Protein AF-A0A6A6VYQ6-F1 (afdb_monomer)

Structure (mmCIF, N/CA/C/O backbone):
data_AF-A0A6A6VYQ6-F1
#
_entry.id   AF-A0A6A6VYQ6-F1
#
loop_
_atom_site.group_PDB
_atom_site.id
_atom_site.type_symbol
_atom_site.label_atom_id
_atom_site.label_alt_id
_atom_site.label_comp_id
_atom_site.label_asym_id
_atom_site.label_entity_id
_atom_site.label_seq_id
_atom_site.pdbx_PDB_ins_code
_atom_site.Cartn_x
_atom_site.Cartn_y
_atom_site.Cartn_z
_atom_site.occupancy
_atom_site.B_iso_or_equiv
_atom_site.auth_seq_id
_atom_site.auth_comp_id
_atom_site.auth_asym_id
_atom_site.auth_atom_id
_atom_site.pdbx_PDB_model_num
ATOM 1 N N . MET A 1 1 ? 81.263 16.231 -3.048 1.00 52.25 1 MET A N 1
ATOM 2 C CA . MET A 1 1 ? 79.915 15.628 -3.170 1.00 52.25 1 MET A CA 1
ATOM 3 C C . MET A 1 1 ? 80.021 14.435 -4.103 1.00 52.25 1 MET A C 1
ATOM 5 O O . MET A 1 1 ? 80.573 14.592 -5.183 1.00 52.25 1 MET A O 1
ATOM 9 N N . GLN A 1 2 ? 79.640 13.235 -3.658 1.00 53.69 2 GLN A N 1
ATOM 10 C CA . GLN A 1 2 ? 79.918 12.007 -4.410 1.00 53.69 2 GLN A CA 1
ATOM 11 C C . GLN A 1 2 ? 78.817 11.717 -5.447 1.00 53.69 2 GLN A C 1
ATOM 13 O O . GLN A 1 2 ? 77.642 11.756 -5.094 1.00 53.69 2 GLN A O 1
ATOM 18 N N . PRO A 1 3 ? 79.162 11.371 -6.702 1.00 59.22 3 PRO A N 1
ATOM 19 C CA . PRO A 1 3 ? 78.201 11.227 -7.808 1.00 59.22 3 PRO A CA 1
ATOM 20 C C . PRO A 1 3 ? 77.169 10.102 -7.604 1.00 59.22 3 PRO A C 1
ATOM 22 O O . PRO A 1 3 ? 76.154 10.049 -8.291 1.00 59.22 3 PRO A O 1
ATOM 25 N N . ARG A 1 4 ? 77.395 9.215 -6.629 1.00 53.88 4 ARG A N 1
ATOM 26 C CA . ARG A 1 4 ? 76.513 8.083 -6.315 1.00 53.88 4 ARG A CA 1
ATOM 27 C C . ARG A 1 4 ? 75.237 8.489 -5.573 1.00 53.88 4 ARG A C 1
ATOM 29 O O . ARG A 1 4 ? 74.212 7.839 -5.751 1.00 53.88 4 ARG A O 1
ATOM 36 N N . THR A 1 5 ? 75.263 9.568 -4.788 1.00 60.69 5 THR A N 1
ATOM 37 C CA . THR A 1 5 ? 74.061 10.044 -4.078 1.00 60.69 5 THR A CA 1
ATOM 38 C C . THR A 1 5 ? 73.113 10.807 -5.002 1.00 60.69 5 THR A C 1
ATOM 40 O O . THR A 1 5 ? 71.901 10.725 -4.831 1.00 60.69 5 THR A O 1
ATOM 43 N N . ALA A 1 6 ? 73.646 11.477 -6.029 1.00 61.69 6 ALA A N 1
ATOM 44 C CA . ALA A 1 6 ? 72.851 12.197 -7.023 1.00 61.69 6 ALA A CA 1
ATOM 45 C C . ALA A 1 6 ? 72.027 11.252 -7.919 1.00 61.69 6 ALA A C 1
ATOM 47 O O . ALA A 1 6 ? 70.867 11.535 -8.208 1.00 61.69 6 ALA A O 1
ATOM 48 N N . LEU A 1 7 ? 72.592 10.100 -8.303 1.00 65.56 7 LEU A N 1
ATOM 49 C CA . LEU A 1 7 ? 71.898 9.109 -9.135 1.00 65.56 7 LEU A CA 1
ATOM 50 C C . LEU A 1 7 ? 70.713 8.457 -8.397 1.00 65.56 7 LEU A C 1
ATOM 52 O O . LEU A 1 7 ? 69.656 8.246 -8.984 1.00 65.56 7 LEU A O 1
ATOM 56 N N . SER A 1 8 ? 70.875 8.185 -7.097 1.00 68.81 8 SER A N 1
ATOM 57 C CA . SER A 1 8 ? 69.819 7.594 -6.260 1.00 68.81 8 SER A CA 1
ATOM 58 C C . SER A 1 8 ? 68.615 8.533 -6.096 1.00 68.81 8 SER A C 1
ATOM 60 O O . SER A 1 8 ? 67.468 8.097 -6.178 1.00 68.81 8 SER A O 1
ATOM 62 N N . LEU A 1 9 ? 68.866 9.840 -5.950 1.00 75.75 9 LEU A N 1
ATOM 63 C CA . LEU A 1 9 ? 67.811 10.854 -5.831 1.00 75.75 9 LEU A CA 1
ATOM 64 C C . LEU A 1 9 ? 67.021 11.054 -7.134 1.00 75.75 9 LEU A C 1
ATOM 66 O O . LEU A 1 9 ? 65.818 11.291 -7.099 1.00 75.75 9 LEU A O 1
ATOM 70 N N . LEU A 1 10 ? 67.671 10.924 -8.291 1.00 75.06 10 LEU A N 1
ATOM 71 C CA . LEU A 1 10 ? 66.992 11.013 -9.587 1.00 75.06 10 LEU A CA 1
ATOM 72 C C . LEU A 1 10 ? 66.043 9.830 -9.831 1.00 75.06 10 LEU A C 1
ATOM 74 O O . LEU A 1 10 ? 64.941 10.027 -10.349 1.00 75.06 10 LEU A O 1
ATOM 78 N N . LEU A 1 11 ? 66.440 8.623 -9.418 1.00 80.56 11 LEU A N 1
ATOM 79 C CA . LEU A 1 11 ? 65.624 7.409 -9.540 1.00 80.56 11 LEU A CA 1
ATOM 80 C C . LEU A 1 11 ? 64.390 7.431 -8.630 1.00 80.56 11 LEU A C 1
ATOM 82 O O . LEU A 1 11 ? 63.311 7.007 -9.041 1.00 80.56 11 LEU A O 1
ATOM 86 N N . SER A 1 12 ? 64.513 7.953 -7.408 1.00 79.88 12 SER A N 1
ATOM 87 C CA . SER A 1 12 ? 63.371 8.041 -6.493 1.00 79.88 12 SER A CA 1
ATOM 88 C C . SER A 1 12 ? 62.330 9.064 -6.957 1.00 79.88 12 SER A C 1
ATOM 90 O O . SER A 1 12 ? 61.134 8.782 -6.897 1.00 79.88 12 SER A O 1
ATOM 92 N N . ILE A 1 13 ? 62.758 10.210 -7.498 1.00 83.94 13 ILE A N 1
ATOM 93 C CA . ILE A 1 13 ? 61.845 11.238 -8.030 1.00 83.94 13 ILE A CA 1
ATOM 94 C C . ILE A 1 13 ? 61.081 10.723 -9.257 1.00 83.94 13 ILE A C 1
ATOM 96 O O . ILE A 1 13 ? 59.870 10.925 -9.355 1.00 83.94 13 ILE A O 1
ATOM 100 N N . THR A 1 14 ? 61.756 10.018 -10.170 1.00 82.31 14 THR A N 1
ATOM 101 C CA . THR A 1 14 ? 61.098 9.425 -11.348 1.00 82.31 14 THR A CA 1
ATOM 102 C C . THR A 1 14 ? 60.098 8.341 -10.956 1.00 82.31 14 THR A C 1
ATOM 104 O O . THR A 1 14 ? 58.993 8.316 -11.499 1.00 82.31 14 THR A O 1
ATOM 107 N N . LEU A 1 15 ? 60.415 7.501 -9.966 1.00 86.50 15 LEU A N 1
ATOM 108 C CA . LEU A 1 15 ? 59.480 6.494 -9.460 1.00 86.50 15 LEU A CA 1
ATOM 109 C C . LEU A 1 15 ? 58.220 7.136 -8.852 1.00 86.50 15 LEU A C 1
ATOM 111 O O . LEU A 1 15 ? 57.106 6.730 -9.180 1.00 86.50 15 LEU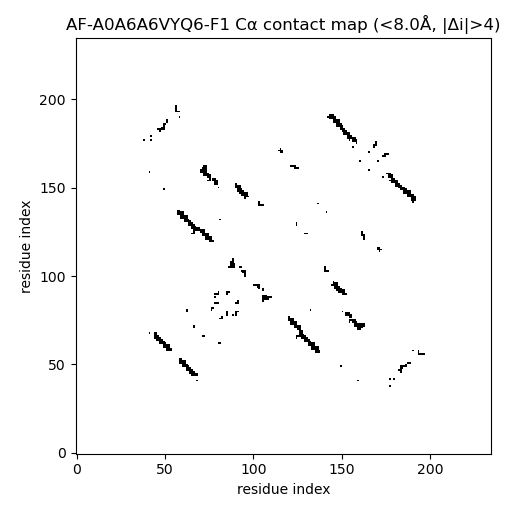 A O 1
ATOM 115 N N . ILE A 1 16 ? 58.380 8.175 -8.024 1.00 83.62 16 ILE A N 1
ATOM 116 C CA . ILE A 1 16 ? 57.254 8.887 -7.396 1.00 83.62 16 ILE A CA 1
ATOM 117 C C . ILE A 1 16 ? 56.392 9.591 -8.448 1.00 83.62 16 ILE A C 1
ATOM 119 O O . ILE A 1 16 ? 55.169 9.508 -8.382 1.00 83.62 16 ILE A O 1
ATOM 123 N N . PHE A 1 17 ? 57.001 10.234 -9.448 1.00 84.31 17 PHE A N 1
ATOM 124 C CA . PHE A 1 17 ? 56.265 10.887 -10.534 1.00 84.31 17 PHE A CA 1
ATOM 125 C C . PHE A 1 17 ? 55.470 9.881 -11.382 1.00 84.31 17 PHE A C 1
ATOM 127 O O . PHE A 1 17 ? 54.333 10.143 -11.774 1.00 84.31 17 PHE A O 1
ATOM 134 N N . THR A 1 18 ? 56.027 8.692 -11.614 1.00 81.12 18 THR A N 1
ATOM 135 C CA . THR A 1 18 ? 55.341 7.622 -12.357 1.00 81.12 18 THR A CA 1
ATOM 136 C C . THR A 1 18 ? 54.152 7.067 -11.566 1.00 81.12 18 THR A C 1
ATOM 138 O O . THR A 1 18 ? 53.069 6.881 -12.113 1.00 81.12 18 THR A O 1
ATOM 141 N N . ILE A 1 19 ? 54.306 6.873 -10.253 1.00 81.75 19 ILE A N 1
ATOM 142 C CA . ILE A 1 19 ? 53.201 6.462 -9.372 1.00 81.75 19 ILE A CA 1
ATOM 143 C C . ILE A 1 19 ? 52.135 7.562 -9.308 1.00 81.75 19 ILE A C 1
ATOM 145 O O . ILE A 1 19 ? 50.947 7.272 -9.422 1.00 81.75 19 ILE A O 1
ATOM 149 N N . TYR A 1 20 ? 52.543 8.827 -9.187 1.00 81.19 20 TYR A N 1
ATOM 150 C CA . TYR A 1 20 ? 51.618 9.957 -9.159 1.00 81.19 20 TYR A CA 1
ATOM 151 C C . TYR A 1 20 ? 50.809 10.047 -10.454 1.00 81.19 20 TYR A C 1
ATOM 153 O O . TYR A 1 20 ? 49.591 10.167 -10.398 1.00 81.19 20 TYR A O 1
ATOM 161 N N . THR A 1 21 ? 51.443 9.919 -11.620 1.00 77.25 21 THR A N 1
ATOM 162 C CA . THR A 1 21 ? 50.732 9.955 -12.909 1.00 77.25 21 THR A CA 1
ATOM 163 C C . THR A 1 21 ? 49.769 8.780 -13.092 1.00 77.25 21 THR A C 1
ATOM 165 O O . THR A 1 21 ? 48.677 9.001 -13.610 1.00 77.25 21 THR A O 1
ATOM 168 N N . LEU A 1 22 ? 50.104 7.581 -12.594 1.00 72.44 22 LEU A N 1
ATOM 169 C CA . LEU A 1 22 ? 49.203 6.418 -12.585 1.00 72.44 22 LEU A CA 1
ATOM 170 C C . LEU A 1 22 ? 47.995 6.598 -11.652 1.00 72.44 22 LEU A C 1
ATOM 172 O O . LEU A 1 22 ? 46.895 6.185 -12.005 1.00 72.44 22 LEU A O 1
ATOM 176 N N . TYR A 1 23 ? 48.175 7.240 -10.495 1.00 69.50 23 TYR A N 1
ATOM 177 C CA . TYR A 1 23 ? 47.069 7.560 -9.583 1.00 69.50 23 TYR A CA 1
ATOM 178 C C . TYR A 1 23 ? 46.251 8.782 -10.021 1.00 69.50 23 TYR A C 1
ATOM 180 O O . TYR A 1 23 ? 45.086 8.894 -9.658 1.00 69.50 23 TYR A O 1
ATOM 188 N N . SER A 1 24 ? 46.837 9.691 -10.801 1.00 62.88 24 SER A N 1
ATOM 189 C CA . SER A 1 24 ? 46.170 10.925 -11.246 1.00 62.88 24 SER A CA 1
ATOM 190 C C . SER A 1 24 ? 45.365 10.755 -12.540 1.00 62.88 24 SER A C 1
ATOM 192 O O . SER A 1 24 ? 44.678 11.687 -12.939 1.00 62.88 24 SER A O 1
ATOM 194 N N . HIS A 1 25 ? 45.455 9.602 -13.215 1.00 51.97 25 HIS A N 1
ATOM 195 C CA . HIS A 1 25 ? 44.767 9.325 -14.489 1.00 51.97 25 HIS A CA 1
ATOM 196 C C . HIS A 1 25 ? 43.568 8.374 -14.366 1.00 51.97 25 HIS A C 1
ATOM 198 O O . HIS A 1 25 ? 43.201 7.692 -15.321 1.00 51.97 25 HIS A O 1
ATOM 204 N N . SER A 1 26 ? 42.902 8.343 -13.217 1.00 57.12 26 SER A N 1
ATOM 205 C CA . SER A 1 26 ? 41.576 7.737 -13.099 1.00 57.12 26 SER A CA 1
ATOM 206 C C . SER A 1 26 ? 40.502 8.819 -13.121 1.00 57.12 26 SER A C 1
ATOM 208 O O . SER A 1 26 ? 39.932 9.097 -12.082 1.00 57.12 26 SER A O 1
ATOM 210 N N . ASP A 1 27 ? 40.266 9.424 -14.289 1.00 51.56 27 ASP A N 1
ATOM 211 C CA . ASP A 1 27 ? 38.999 10.091 -14.635 1.00 51.56 27 ASP A CA 1
ATOM 212 C C . ASP A 1 27 ? 38.885 10.257 -16.160 1.00 51.56 27 ASP A C 1
ATOM 214 O O . ASP A 1 27 ? 38.898 11.344 -16.730 1.00 51.56 27 ASP A O 1
ATOM 218 N N . ALA A 1 28 ? 38.772 9.122 -16.847 1.00 52.44 28 ALA A N 1
ATOM 219 C CA . ALA A 1 28 ? 38.187 9.058 -18.181 1.00 52.44 28 ALA A CA 1
ATOM 220 C C . ALA A 1 28 ? 36.997 8.094 -18.143 1.00 52.44 28 ALA A C 1
ATOM 222 O O . ALA A 1 28 ? 36.935 7.107 -18.876 1.00 52.44 28 ALA A O 1
ATOM 223 N N . TYR A 1 29 ? 36.038 8.369 -17.255 1.00 53.53 29 TYR A N 1
ATOM 224 C CA . TYR A 1 29 ? 34.696 7.839 -17.437 1.00 53.53 29 TYR A CA 1
ATOM 225 C C . TYR A 1 29 ? 34.098 8.558 -18.638 1.00 53.53 29 TYR A C 1
ATOM 227 O O . TYR A 1 29 ? 33.809 9.752 -18.598 1.00 53.53 29 TYR A O 1
ATOM 235 N N . SER A 1 30 ? 33.964 7.815 -19.735 1.00 49.00 30 SER A N 1
ATOM 236 C CA . SER A 1 30 ? 33.135 8.218 -20.862 1.00 49.00 30 SER A CA 1
ATOM 237 C C . SER A 1 30 ? 31.787 8.669 -20.310 1.00 49.00 30 SER A C 1
ATOM 239 O O . SER A 1 30 ? 31.082 7.880 -19.678 1.00 49.00 30 SER A O 1
ATOM 241 N N . ALA A 1 31 ? 31.459 9.944 -20.507 1.00 48.94 31 ALA A N 1
ATOM 242 C CA . ALA A 1 31 ? 30.145 10.473 -20.209 1.00 48.94 31 ALA A CA 1
ATOM 243 C C . ALA A 1 31 ? 29.136 9.735 -21.097 1.00 48.94 31 ALA A C 1
ATOM 245 O O . ALA A 1 31 ? 28.933 10.079 -22.261 1.00 48.94 31 ALA A O 1
ATOM 246 N N . LEU A 1 32 ? 28.524 8.682 -20.552 1.00 59.47 32 LEU A N 1
ATOM 247 C CA . LEU A 1 32 ? 27.224 8.230 -21.020 1.00 59.47 32 LEU A CA 1
ATOM 248 C C . LEU A 1 32 ? 26.302 9.457 -20.985 1.00 59.47 32 LEU A C 1
ATOM 250 O O . LEU A 1 32 ? 26.385 10.229 -20.022 1.00 59.47 32 LEU A O 1
ATOM 254 N N . PRO A 1 33 ? 25.448 9.683 -21.996 1.00 51.31 33 PRO A N 1
ATOM 255 C CA . PRO A 1 33 ? 24.439 10.719 -21.880 1.00 51.31 33 PRO A CA 1
ATOM 256 C C . PRO A 1 33 ? 23.639 10.418 -20.614 1.00 51.31 33 PRO A C 1
ATOM 258 O O . PRO A 1 33 ? 23.048 9.346 -20.487 1.00 51.31 33 PRO A O 1
ATOM 261 N N . ALA A 1 34 ? 23.691 11.340 -19.653 1.00 48.25 34 ALA A N 1
ATOM 262 C CA . ALA A 1 34 ? 22.848 11.295 -18.479 1.00 48.25 34 ALA A CA 1
ATOM 263 C C . ALA A 1 34 ? 21.401 11.333 -18.978 1.00 48.25 34 ALA A C 1
ATOM 265 O O . ALA A 1 34 ? 20.899 12.386 -19.374 1.00 48.25 34 ALA A O 1
ATOM 266 N N . GLU A 1 35 ? 20.750 10.171 -19.022 1.00 43.31 35 GLU A N 1
ATOM 267 C CA . GLU A 1 35 ? 19.304 10.112 -19.137 1.00 43.31 35 GLU A CA 1
ATOM 268 C C . GLU A 1 35 ? 18.774 10.899 -17.940 1.00 43.31 35 GLU A C 1
ATOM 270 O O . GLU A 1 35 ? 19.083 10.589 -16.787 1.00 43.31 35 GLU A O 1
ATOM 275 N N . SER A 1 36 ? 18.107 12.016 -18.225 1.00 47.56 36 SER A N 1
ATOM 276 C CA . SER A 1 36 ? 17.646 12.939 -17.197 1.00 47.56 36 SER A CA 1
ATOM 277 C C . SER A 1 36 ? 16.859 12.168 -16.132 1.00 47.56 36 SER A C 1
ATOM 279 O O . SER A 1 36 ? 16.067 11.293 -16.493 1.00 47.56 36 SER A O 1
ATOM 281 N N . PRO A 1 37 ? 17.036 12.468 -14.834 1.00 44.53 37 PRO A N 1
ATOM 282 C CA . PRO A 1 37 ? 16.243 11.844 -13.787 1.00 44.53 37 PRO A CA 1
ATOM 283 C C . PRO A 1 37 ? 14.768 12.210 -14.008 1.00 44.53 37 PRO A C 1
ATOM 285 O O . PRO A 1 37 ? 14.326 13.289 -13.627 1.00 44.53 37 PRO A O 1
ATOM 288 N N . ARG A 1 38 ? 13.987 11.316 -14.631 1.00 49.69 38 ARG A N 1
ATOM 289 C CA . ARG A 1 38 ? 12.523 11.442 -14.809 1.00 49.69 38 ARG A CA 1
ATOM 290 C C . ARG A 1 38 ? 11.753 11.282 -13.480 1.00 49.69 38 ARG A C 1
ATOM 292 O O . ARG A 1 38 ? 10.580 10.934 -13.472 1.00 49.69 38 ARG A O 1
ATOM 299 N N . SER A 1 39 ? 12.414 11.474 -12.341 1.00 48.41 39 SER A N 1
ATOM 300 C CA . SER A 1 39 ? 12.072 10.792 -11.091 1.00 48.41 39 SER A CA 1
ATOM 301 C C . SER A 1 39 ? 10.957 11.433 -10.265 1.00 48.41 39 SER A C 1
ATOM 303 O O . SER A 1 39 ? 10.460 10.762 -9.372 1.00 48.41 39 SER A O 1
ATOM 305 N N . PHE A 1 40 ? 10.572 12.691 -10.506 1.00 48.41 40 PHE A N 1
ATOM 306 C CA . PHE A 1 40 ? 9.710 13.420 -9.557 1.00 48.41 40 PHE A CA 1
ATOM 307 C C . PHE A 1 40 ? 8.299 13.757 -10.054 1.00 48.41 40 PHE A C 1
ATOM 309 O O . PHE A 1 40 ? 7.385 13.818 -9.238 1.00 48.41 40 PHE A O 1
ATOM 316 N N . GLU A 1 41 ? 8.062 13.930 -11.357 1.00 55.81 41 GLU A N 1
ATOM 317 C CA . GLU A 1 41 ? 6.702 14.257 -11.827 1.00 55.81 41 GLU A CA 1
ATOM 318 C C . GLU A 1 41 ? 5.806 13.017 -11.976 1.00 55.81 41 GLU A C 1
ATOM 320 O O . GLU A 1 41 ? 4.610 13.078 -11.689 1.00 55.81 41 GLU A O 1
ATOM 325 N N . SER A 1 42 ? 6.380 11.871 -12.352 1.00 63.12 42 SER A N 1
ATOM 326 C CA . SER A 1 42 ? 5.619 10.685 -12.768 1.00 63.12 42 SER A CA 1
ATOM 327 C C . SER A 1 42 ? 4.762 10.075 -11.646 1.00 63.12 42 SER A C 1
ATOM 329 O O . SER A 1 42 ? 3.580 9.783 -11.850 1.00 63.12 42 SER A O 1
ATOM 331 N N . LEU A 1 43 ? 5.293 9.958 -10.421 1.00 87.38 43 LEU A N 1
ATOM 332 C CA . LEU A 1 43 ? 4.577 9.298 -9.318 1.00 87.38 43 LEU A CA 1
ATOM 333 C C . LEU A 1 43 ? 3.485 10.153 -8.673 1.00 87.38 43 LEU A C 1
ATOM 335 O O . LEU A 1 43 ? 2.580 9.596 -8.057 1.00 87.38 43 LEU A O 1
ATOM 339 N N . SER A 1 44 ? 3.499 11.476 -8.872 1.00 88.75 44 SER A N 1
ATOM 340 C CA . SER A 1 44 ? 2.428 12.367 -8.394 1.00 88.75 44 SER A CA 1
ATOM 341 C C . SER A 1 44 ? 1.061 12.049 -9.022 1.00 88.75 44 SER A C 1
ATOM 343 O O . SER A 1 44 ? 0.014 12.404 -8.476 1.00 88.75 44 SER A O 1
ATOM 345 N N . SER A 1 45 ? 1.068 11.334 -10.153 1.00 93.81 45 SER A N 1
ATOM 346 C CA . SER A 1 45 ? -0.129 10.843 -10.832 1.00 93.81 45 SER A CA 1
ATOM 347 C C . SER A 1 45 ? -0.740 9.584 -10.197 1.00 93.81 45 SER A C 1
ATOM 349 O O . SER A 1 45 ? -1.891 9.247 -10.489 1.00 93.81 45 SER A O 1
ATOM 351 N N . LEU A 1 46 ? -0.009 8.905 -9.305 1.00 96.12 46 LEU A N 1
ATOM 352 C CA . LEU A 1 46 ? -0.502 7.776 -8.521 1.00 96.12 46 LEU A CA 1
ATOM 353 C C . LEU A 1 46 ? -0.976 8.264 -7.153 1.00 96.12 46 LEU A C 1
ATOM 355 O O . LEU A 1 46 ? -0.223 8.855 -6.384 1.00 96.12 46 LEU A O 1
ATOM 359 N N . SER A 1 47 ? -2.233 7.984 -6.817 1.00 96.00 47 SER A N 1
ATOM 360 C CA . SER A 1 47 ? -2.815 8.400 -5.538 1.00 96.00 47 SER A CA 1
ATOM 361 C C . SER A 1 47 ? -3.635 7.290 -4.904 1.00 96.00 47 SER A C 1
ATOM 363 O O . SER A 1 47 ? -4.367 6.572 -5.585 1.00 96.00 47 SER A O 1
ATOM 365 N N . PHE A 1 48 ? -3.510 7.165 -3.586 1.00 97.44 48 PHE A N 1
ATOM 366 C CA . PHE A 1 48 ? -4.333 6.265 -2.794 1.00 97.44 48 PHE A CA 1
ATOM 367 C C . PHE A 1 48 ? -5.515 7.007 -2.175 1.00 97.44 48 PHE A C 1
ATOM 369 O O . PHE A 1 48 ? -5.365 8.132 -1.690 1.00 97.44 48 PHE A O 1
ATOM 376 N N . THR A 1 49 ? -6.664 6.343 -2.105 1.00 97.56 49 THR A N 1
ATOM 377 C CA . THR A 1 49 ? -7.799 6.766 -1.278 1.00 97.56 49 THR A CA 1
ATOM 378 C C . THR A 1 49 ? -8.332 5.589 -0.469 1.00 97.56 49 THR A C 1
ATOM 380 O O . THR A 1 49 ? -8.224 4.431 -0.879 1.00 97.56 49 THR A O 1
ATOM 383 N N . LEU A 1 50 ? -8.876 5.893 0.711 1.00 97.50 50 LEU A N 1
ATOM 384 C CA . LEU A 1 50 ? -9.461 4.918 1.627 1.00 97.50 50 LEU A CA 1
ATOM 385 C C . LEU A 1 50 ? -10.952 5.210 1.783 1.00 97.50 50 LEU A C 1
ATOM 387 O O . LEU A 1 50 ? -11.341 6.362 1.969 1.00 97.50 50 LEU A O 1
ATOM 391 N N . GLU A 1 51 ? -11.771 4.166 1.743 1.00 96.31 51 GLU A N 1
ATOM 392 C CA . GLU A 1 51 ? -13.219 4.248 1.930 1.00 96.31 51 GLU A CA 1
ATOM 393 C C . GLU A 1 51 ? -13.703 3.111 2.838 1.00 96.31 51 GLU A C 1
ATOM 395 O O . GLU A 1 51 ? -13.199 1.989 2.780 1.00 96.31 51 GLU A O 1
ATOM 400 N N . GLN A 1 52 ? -14.699 3.372 3.686 1.00 94.38 52 GLN A N 1
ATOM 401 C CA . GLN A 1 52 ? -15.373 2.314 4.432 1.00 94.38 52 GLN A CA 1
ATOM 402 C C . GLN A 1 52 ? -16.452 1.642 3.581 1.00 94.38 52 GLN A C 1
ATOM 404 O O . GLN A 1 52 ? -17.411 2.281 3.153 1.00 94.38 52 GLN A O 1
ATOM 409 N N . VAL A 1 53 ? -16.383 0.317 3.446 1.00 93.06 53 VAL A N 1
ATOM 410 C CA . VAL A 1 53 ? -17.454 -0.460 2.812 1.00 93.06 53 VAL A CA 1
ATOM 411 C C . VAL A 1 53 ? -18.557 -0.727 3.835 1.00 93.06 53 VAL A C 1
ATOM 413 O O . VAL A 1 53 ? -18.471 -1.644 4.651 1.00 93.06 53 VAL A O 1
ATOM 416 N N . THR A 1 54 ? -19.619 0.075 3.790 1.00 86.88 54 THR A N 1
ATOM 417 C CA . THR A 1 54 ? -20.754 -0.005 4.735 1.00 86.88 54 THR A CA 1
ATOM 418 C C . THR A 1 54 ? -21.735 -1.145 4.440 1.00 86.88 54 THR A C 1
ATOM 420 O O . THR A 1 54 ? -22.580 -1.478 5.273 1.00 86.88 54 THR A O 1
ATOM 423 N N . THR A 1 55 ? -21.642 -1.758 3.259 1.00 85.19 55 THR A N 1
ATOM 424 C CA . THR A 1 55 ? -22.487 -2.884 2.830 1.00 85.19 55 THR A CA 1
ATOM 425 C C . THR A 1 55 ? -21.909 -4.251 3.195 1.00 85.19 55 THR A C 1
ATOM 427 O O . THR A 1 55 ? -22.613 -5.255 3.087 1.00 85.19 55 THR A O 1
ATOM 430 N N . ALA A 1 56 ? -20.648 -4.312 3.631 1.00 82.81 56 ALA A N 1
ATOM 431 C CA . ALA A 1 56 ? -19.981 -5.561 3.967 1.00 82.81 56 ALA A CA 1
ATOM 432 C C . ALA A 1 56 ? -20.490 -6.144 5.297 1.00 82.81 56 ALA A C 1
ATOM 434 O O . ALA A 1 56 ? -20.815 -5.423 6.240 1.00 82.81 56 ALA A O 1
ATOM 435 N N . LYS A 1 57 ? -20.515 -7.480 5.390 1.00 84.62 57 LYS A N 1
ATOM 436 C CA . LYS A 1 57 ? -20.893 -8.203 6.620 1.00 84.62 57 LYS A CA 1
ATOM 437 C C . 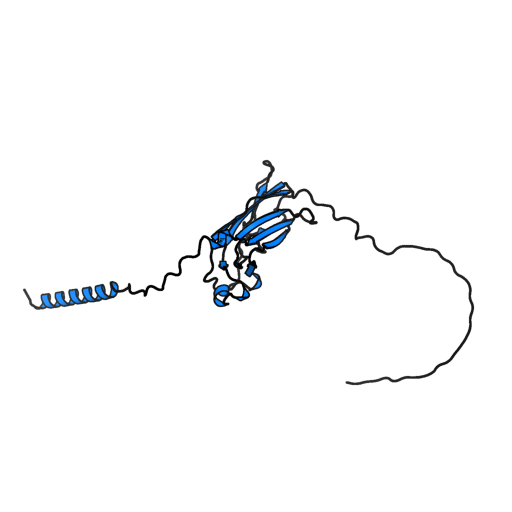LYS A 1 57 ? -19.896 -7.975 7.761 1.00 84.62 57 LYS A C 1
ATOM 439 O O . LYS A 1 57 ? -20.274 -7.993 8.927 1.00 84.62 57 LYS A O 1
ATOM 444 N N . VAL A 1 58 ? -18.624 -7.785 7.418 1.00 89.38 58 VAL A N 1
ATOM 445 C CA . VAL A 1 58 ? -17.549 -7.455 8.357 1.00 89.38 58 VAL A CA 1
ATOM 446 C C . VAL A 1 58 ? -17.041 -6.045 8.065 1.00 89.38 58 VAL A C 1
ATOM 448 O O . VAL A 1 58 ? -17.035 -5.652 6.894 1.00 89.38 58 VAL A O 1
ATOM 451 N N . PRO A 1 59 ? -16.586 -5.283 9.078 1.00 92.19 59 PRO A N 1
ATOM 452 C CA . PRO A 1 59 ? -16.003 -3.969 8.840 1.00 92.19 59 PRO A CA 1
ATOM 453 C C . PRO A 1 59 ? -14.841 -4.087 7.853 1.00 92.19 59 PRO A C 1
ATOM 455 O O . PRO A 1 59 ? -13.899 -4.842 8.090 1.00 92.19 59 PRO A O 1
ATOM 458 N N . THR A 1 60 ? -14.948 -3.392 6.725 1.00 95.06 60 THR A N 1
ATOM 459 C CA . THR A 1 60 ? -14.047 -3.549 5.580 1.00 95.06 60 THR A CA 1
ATOM 460 C C . THR A 1 60 ? -13.618 -2.176 5.090 1.00 95.06 60 THR A C 1
ATOM 462 O O . THR A 1 60 ? -14.448 -1.282 4.916 1.00 95.06 60 THR A O 1
ATOM 465 N N . MET A 1 61 ? -12.316 -2.020 4.879 1.00 96.25 61 MET A N 1
ATOM 466 C CA . MET A 1 61 ? -11.715 -0.841 4.274 1.00 96.25 61 MET A CA 1
ATOM 467 C C . MET A 1 61 ? -11.411 -1.132 2.813 1.00 96.25 61 MET A C 1
ATOM 469 O O . MET A 1 61 ? -10.733 -2.106 2.500 1.00 96.25 61 MET A O 1
ATOM 473 N N . ARG A 1 62 ? -11.888 -0.272 1.928 1.00 97.44 62 ARG A N 1
ATOM 474 C CA . ARG A 1 62 ? -11.577 -0.290 0.510 1.00 97.44 62 ARG A CA 1
ATOM 475 C C . ARG A 1 62 ? -10.444 0.676 0.223 1.00 97.44 62 ARG A C 1
ATOM 477 O O . ARG A 1 62 ? -10.508 1.850 0.578 1.00 97.44 62 ARG A O 1
ATOM 484 N N . VAL A 1 63 ? -9.413 0.162 -0.424 1.00 97.81 63 VAL A N 1
ATOM 485 C CA . VAL A 1 63 ? -8.263 0.923 -0.898 1.00 97.81 63 VAL A CA 1
ATOM 486 C C . VAL A 1 63 ? -8.409 1.095 -2.400 1.00 97.81 63 VAL A C 1
ATOM 488 O O . VAL A 1 63 ? -8.496 0.099 -3.118 1.00 97.81 63 VAL A O 1
ATOM 491 N N . HIS A 1 64 ? -8.387 2.335 -2.876 1.00 98.00 64 HIS A N 1
ATOM 492 C CA . HIS A 1 64 ? -8.258 2.632 -4.300 1.00 98.00 64 HIS A CA 1
ATOM 493 C C . HIS A 1 64 ? -6.849 3.135 -4.568 1.00 98.00 64 HIS A C 1
ATOM 495 O O . HIS A 1 64 ? -6.360 4.012 -3.859 1.00 98.00 64 HIS A O 1
ATOM 501 N N . LEU A 1 65 ? -6.214 2.609 -5.608 1.00 97.88 65 LEU A N 1
ATOM 502 C CA . LEU A 1 65 ? -5.020 3.181 -6.210 1.00 97.88 65 LEU A CA 1
ATOM 503 C C . LEU A 1 65 ? -5.392 3.711 -7.584 1.00 97.88 65 LEU A C 1
ATOM 505 O O . LEU A 1 65 ? -5.648 2.928 -8.498 1.00 97.88 65 LEU A O 1
ATOM 509 N N . ARG A 1 66 ? -5.415 5.031 -7.727 1.00 97.62 66 ARG A N 1
ATOM 510 C CA . ARG A 1 66 ? -5.783 5.712 -8.964 1.00 97.62 66 ARG A CA 1
ATOM 511 C C . ARG A 1 66 ? -4.545 6.187 -9.706 1.00 97.62 66 ARG A C 1
ATOM 513 O O . ARG A 1 66 ? -3.707 6.869 -9.123 1.00 97.62 66 ARG A O 1
ATOM 520 N N . ASN A 1 67 ? -4.501 5.889 -10.999 1.00 97.25 67 ASN A N 1
ATOM 521 C CA . ASN A 1 67 ? -3.564 6.455 -11.956 1.00 97.25 67 ASN A CA 1
ATOM 522 C C . ASN A 1 67 ? -4.253 7.573 -12.748 1.00 97.25 67 ASN A C 1
ATOM 524 O O . ASN A 1 67 ? -5.221 7.322 -13.466 1.00 97.25 67 ASN A O 1
ATOM 528 N N . SER A 1 68 ? -3.783 8.812 -12.611 1.00 96.56 68 SER A N 1
ATOM 529 C CA . SER A 1 68 ? -4.291 9.968 -13.363 1.00 96.56 68 SER A CA 1
ATOM 530 C C . SER A 1 68 ? -3.484 10.286 -14.627 1.00 96.56 68 SER A C 1
ATOM 532 O O . SER A 1 68 ? -3.919 11.131 -15.410 1.00 96.56 68 SER A O 1
ATOM 534 N N . SER A 1 69 ? -2.366 9.598 -14.861 1.00 95.19 69 SER A N 1
ATOM 535 C CA . SER A 1 69 ? -1.487 9.792 -16.015 1.00 95.19 69 SER A CA 1
ATOM 536 C C . SER A 1 69 ? -2.018 9.092 -17.280 1.00 95.19 69 SER A C 1
ATOM 538 O O . SER A 1 69 ? -2.766 8.109 -17.185 1.00 95.19 69 SER A O 1
ATOM 540 N N . PRO A 1 70 ? -1.636 9.584 -18.478 1.00 94.94 70 PRO A N 1
ATOM 541 C CA . PRO A 1 70 ? -1.906 8.913 -19.751 1.00 94.94 70 PRO A CA 1
ATOM 542 C C . PRO A 1 70 ? -1.057 7.647 -19.975 1.00 94.94 70 PRO A C 1
ATOM 544 O O . PRO A 1 70 ? -1.259 6.947 -20.968 1.00 94.94 70 PRO A O 1
ATOM 547 N N . HIS A 1 71 ? -0.125 7.331 -19.074 1.00 94.94 71 HIS A N 1
ATOM 548 C CA . HIS A 1 71 ? 0.754 6.166 -19.160 1.00 94.94 71 HIS A CA 1
ATOM 549 C C . HIS A 1 71 ? 0.328 5.056 -18.194 1.00 94.94 71 HIS A C 1
ATOM 551 O O . HIS A 1 71 ? -0.288 5.305 -17.160 1.00 94.94 71 HIS A O 1
ATOM 557 N N . ALA A 1 72 ? 0.623 3.803 -18.551 1.00 96.38 72 ALA A N 1
ATOM 558 C CA . ALA A 1 72 ? 0.410 2.666 -17.663 1.00 96.38 72 ALA A CA 1
ATOM 559 C C . ALA A 1 72 ? 1.516 2.623 -16.606 1.00 96.38 72 ALA A C 1
ATOM 561 O O . ALA A 1 72 ? 2.673 2.905 -16.918 1.00 96.38 72 ALA A O 1
ATOM 562 N N . PHE A 1 73 ? 1.173 2.201 -15.394 1.00 97.00 73 PHE A N 1
ATOM 563 C CA . PHE A 1 73 ? 2.147 1.960 -14.337 1.00 97.00 73 PHE A CA 1
ATOM 564 C C . PHE A 1 73 ? 2.177 0.495 -13.947 1.00 97.00 73 PHE A C 1
ATOM 566 O O . PHE A 1 73 ? 1.141 -0.149 -13.868 1.00 97.00 73 PHE A O 1
ATOM 573 N N . THR A 1 74 ? 3.359 -0.009 -13.631 1.00 97.50 74 THR A N 1
ATOM 574 C CA . THR A 1 74 ? 3.552 -1.276 -12.932 1.00 97.50 74 THR A CA 1
ATOM 575 C C . THR A 1 74 ? 4.166 -0.966 -11.581 1.00 97.50 74 THR A C 1
ATOM 577 O O . THR A 1 74 ? 5.162 -0.252 -11.510 1.00 97.50 74 THR A O 1
ATOM 580 N N . ILE A 1 75 ? 3.599 -1.500 -10.506 1.00 97.38 75 ILE A N 1
ATOM 581 C CA . ILE A 1 75 ? 4.112 -1.321 -9.147 1.00 97.38 75 ILE A CA 1
ATOM 582 C C . ILE A 1 75 ? 4.468 -2.670 -8.536 1.00 97.38 75 ILE A C 1
ATOM 584 O O . ILE A 1 75 ? 3.808 -3.670 -8.808 1.00 97.38 75 ILE A O 1
ATOM 588 N N . LEU A 1 76 ? 5.466 -2.692 -7.661 1.00 97.62 76 LEU A N 1
ATOM 589 C CA . LEU A 1 76 ? 5.608 -3.754 -6.673 1.00 97.62 76 LEU A CA 1
ATOM 590 C C . LEU A 1 76 ? 4.691 -3.433 -5.485 1.00 97.62 76 LEU A C 1
ATOM 592 O O . LEU A 1 76 ? 4.819 -2.377 -4.869 1.00 97.62 76 LEU A O 1
ATOM 596 N N . THR A 1 77 ? 3.771 -4.338 -5.156 1.00 97.06 77 THR A N 1
ATOM 597 C CA . THR A 1 77 ? 2.754 -4.118 -4.106 1.00 97.06 77 THR A CA 1
ATOM 598 C C . THR A 1 77 ? 3.313 -4.142 -2.683 1.00 97.06 77 THR A C 1
ATOM 600 O O . THR A 1 77 ? 2.626 -3.717 -1.752 1.00 97.06 77 THR A O 1
ATOM 603 N N . TRP A 1 78 ? 4.544 -4.616 -2.493 1.00 96.12 78 TRP A N 1
ATOM 604 C CA . TRP A 1 78 ? 5.158 -4.743 -1.176 1.00 96.12 78 TRP A CA 1
ATOM 605 C C . TRP A 1 78 ? 5.286 -3.408 -0.460 1.00 96.12 78 TRP A C 1
ATOM 607 O O . TRP A 1 78 ? 5.703 -2.422 -1.064 1.00 96.12 78 TRP A O 1
ATOM 617 N N . GLY A 1 79 ? 4.969 -3.387 0.833 1.00 93.06 79 GLY A N 1
ATOM 618 C CA . GLY A 1 79 ? 5.086 -2.165 1.633 1.00 93.06 79 GLY A CA 1
ATOM 619 C C . GLY A 1 79 ? 4.079 -1.078 1.238 1.00 93.06 79 GLY A C 1
ATOM 620 O O . GLY A 1 79 ? 4.245 0.077 1.624 1.00 93.06 79 GLY A O 1
ATOM 621 N N . THR A 1 80 ? 3.024 -1.436 0.497 1.00 96.19 80 THR A N 1
ATOM 622 C CA . THR A 1 80 ? 1.922 -0.534 0.130 1.00 96.19 80 THR A CA 1
ATOM 623 C C . THR A 1 80 ? 0.606 -0.965 0.790 1.00 96.19 80 THR A C 1
ATOM 625 O O . THR A 1 80 ? 0.481 -2.113 1.222 1.00 96.19 80 THR A O 1
ATOM 628 N N . PRO A 1 81 ? -0.431 -0.109 0.812 1.00 96.38 81 PRO A N 1
ATOM 629 C CA . PRO A 1 81 ? -1.783 -0.503 1.213 1.00 96.38 81 PRO A CA 1
ATOM 630 C C . PRO A 1 81 ? -2.355 -1.706 0.441 1.00 96.38 81 PRO A C 1
ATOM 632 O O . PRO A 1 81 ? -3.272 -2.363 0.924 1.00 96.38 81 PRO A O 1
ATOM 635 N N . LEU A 1 82 ? -1.822 -2.018 -0.747 1.00 96.81 82 LEU A N 1
ATOM 636 C CA . LEU A 1 82 ? -2.238 -3.166 -1.558 1.00 96.81 82 LEU A CA 1
ATOM 637 C C . LEU A 1 82 ? -1.480 -4.454 -1.221 1.00 96.81 82 LEU A C 1
ATOM 639 O O . LEU A 1 82 ? -1.828 -5.511 -1.752 1.00 96.81 82 LEU A O 1
ATOM 643 N N . ASP A 1 83 ? -0.505 -4.410 -0.314 1.00 94.81 83 ASP A N 1
ATOM 644 C CA . ASP A 1 83 ? 0.189 -5.592 0.190 1.00 94.81 83 ASP A CA 1
ATOM 645 C C . ASP A 1 83 ? -0.789 -6.514 0.942 1.00 94.81 83 ASP A C 1
ATOM 647 O O . ASP A 1 83 ? -1.745 -6.068 1.586 1.00 94.81 83 ASP A O 1
ATOM 651 N N . ALA A 1 84 ? -0.601 -7.828 0.847 1.00 92.19 84 ALA A N 1
ATOM 652 C CA . ALA A 1 84 ? -1.385 -8.798 1.611 1.00 92.19 84 ALA A CA 1
ATOM 653 C C . ALA A 1 84 ? -1.102 -8.699 3.119 1.00 92.19 84 ALA A C 1
ATOM 655 O O . ALA A 1 84 ? -1.998 -8.935 3.925 1.00 92.19 84 ALA A O 1
ATOM 656 N N . THR A 1 85 ? 0.113 -8.299 3.501 1.00 91.88 85 THR A N 1
ATOM 657 C CA . THR A 1 85 ? 0.530 -8.177 4.908 1.00 91.88 85 THR A CA 1
ATOM 658 C C . THR A 1 85 ? 0.435 -6.749 5.449 1.00 91.88 85 THR A C 1
ATOM 660 O O . THR A 1 85 ? 0.923 -6.481 6.549 1.00 91.88 85 THR A O 1
ATOM 663 N N . ALA A 1 86 ? -0.216 -5.831 4.725 1.00 92.94 86 ALA A N 1
ATOM 664 C CA . ALA A 1 86 ? -0.189 -4.399 5.025 1.00 92.94 86 ALA A CA 1
ATOM 665 C C . ALA A 1 86 ? -0.673 -4.041 6.443 1.00 92.94 86 ALA A C 1
ATOM 667 O O . ALA A 1 86 ? -0.058 -3.213 7.117 1.00 92.94 86 ALA A O 1
ATOM 668 N N . LEU A 1 87 ? -1.727 -4.712 6.932 1.00 93.00 87 LEU A N 1
ATOM 669 C CA . LEU A 1 87 ? -2.256 -4.513 8.290 1.00 93.00 87 LEU A CA 1
ATOM 670 C C . LEU A 1 87 ? -1.236 -4.840 9.394 1.00 93.00 87 LEU A C 1
ATOM 672 O O . LEU A 1 87 ? -1.332 -4.296 10.489 1.00 93.00 87 LEU A O 1
ATOM 676 N N . SER A 1 88 ? -0.260 -5.707 9.114 1.00 89.56 88 SER A N 1
ATOM 677 C CA . SER A 1 88 ? 0.752 -6.169 10.077 1.00 89.56 88 SER A CA 1
ATOM 678 C C . SER A 1 88 ? 2.114 -5.473 9.963 1.00 89.56 88 SER A C 1
ATOM 680 O O . SER A 1 88 ? 3.018 -5.796 10.728 1.00 89.56 88 SER A O 1
ATOM 682 N N . GLN A 1 89 ? 2.283 -4.541 9.018 1.00 87.75 89 GLN A N 1
ATOM 683 C CA . GLN A 1 89 ? 3.573 -3.903 8.701 1.00 87.75 89 GLN A CA 1
ATOM 684 C C . GLN A 1 89 ? 3.613 -2.402 9.033 1.00 87.75 89 GLN A C 1
ATOM 686 O O . GLN A 1 89 ? 4.436 -1.675 8.488 1.00 87.75 89 GLN A O 1
ATOM 691 N N . GLN A 1 90 ? 2.712 -1.921 9.897 1.00 89.81 90 GLN A N 1
ATOM 692 C CA . GLN A 1 90 ? 2.602 -0.502 10.284 1.00 89.81 90 GLN A CA 1
ATOM 693 C C . GLN A 1 90 ? 2.435 0.490 9.115 1.00 89.81 90 GLN A C 1
ATOM 695 O O . GLN A 1 90 ? 2.710 1.675 9.269 1.00 89.81 90 GLN A O 1
ATOM 700 N N . ILE A 1 91 ? 1.940 0.027 7.962 1.00 93.81 91 ILE A N 1
ATOM 701 C CA . ILE A 1 91 ? 1.617 0.894 6.816 1.00 93.81 91 ILE A CA 1
ATOM 702 C C . ILE A 1 91 ? 0.408 1.772 7.142 1.00 93.81 91 ILE A C 1
ATOM 704 O O . ILE A 1 91 ? 0.352 2.937 6.762 1.00 93.81 91 ILE A O 1
ATOM 708 N N . PHE A 1 92 ? -0.569 1.201 7.849 1.00 95.31 92 PHE A N 1
ATOM 709 C CA . PHE A 1 92 ? -1.771 1.901 8.278 1.00 95.31 92 PHE A CA 1
ATOM 710 C C . PHE A 1 92 ? -1.597 2.493 9.675 1.00 95.31 92 PHE A C 1
ATOM 712 O O . PHE A 1 92 ? -1.124 1.824 10.598 1.00 95.31 92 PHE A O 1
ATOM 719 N N . THR A 1 93 ? -2.055 3.729 9.842 1.00 94.12 93 THR A N 1
ATOM 720 C CA . THR A 1 93 ? -2.189 4.392 11.139 1.00 94.12 93 THR A CA 1
ATOM 721 C C . THR A 1 93 ? -3.636 4.299 11.600 1.00 94.12 93 THR A C 1
ATOM 723 O O . THR A 1 93 ? -4.556 4.489 10.811 1.00 94.12 93 THR A O 1
ATOM 726 N N . PHE A 1 94 ? -3.851 3.998 12.881 1.00 94.19 94 PHE A N 1
ATOM 727 C CA . PHE A 1 94 ? -5.185 3.894 13.473 1.00 94.19 94 PHE A CA 1
ATOM 728 C C . PHE A 1 94 ? -5.272 4.829 14.675 1.00 94.19 94 PHE A C 1
ATOM 730 O O . PHE A 1 94 ? -4.624 4.603 15.701 1.00 94.19 94 PHE A O 1
ATOM 737 N N . THR A 1 95 ? -6.098 5.861 14.555 1.00 93.75 95 THR A N 1
ATOM 738 C CA . THR A 1 95 ? -6.292 6.876 15.590 1.00 93.75 95 THR A CA 1
ATOM 739 C C . THR A 1 95 ? -7.734 6.811 16.087 1.00 93.75 95 THR A C 1
ATOM 741 O O . THR A 1 95 ? -8.647 7.103 15.315 1.00 93.75 95 THR A O 1
ATOM 744 N N . PRO A 1 96 ? -7.991 6.415 17.345 1.00 92.75 96 PRO A N 1
ATOM 745 C CA . PRO A 1 96 ? -9.333 6.487 17.912 1.00 92.75 96 PRO A CA 1
ATOM 746 C C . PRO A 1 96 ? -9.868 7.918 17.905 1.00 92.75 96 PRO A C 1
ATOM 748 O O . PRO A 1 96 ? -9.138 8.848 18.239 1.00 92.75 96 PRO A O 1
ATOM 751 N N . LEU A 1 97 ? -11.140 8.095 17.534 1.00 91.38 97 LEU A N 1
ATOM 752 C CA . LEU A 1 97 ? -11.802 9.401 17.661 1.00 91.38 97 LEU A CA 1
ATOM 753 C C . LEU A 1 97 ? -12.220 9.698 19.105 1.00 91.38 97 LEU A C 1
ATOM 755 O O . LEU A 1 97 ? -12.369 10.858 19.478 1.00 91.38 97 LEU A O 1
ATOM 759 N N . ASP A 1 98 ? -12.419 8.657 19.910 1.00 87.44 98 ASP A N 1
ATOM 760 C CA . ASP A 1 98 ? -12.662 8.802 21.339 1.00 87.44 98 ASP A CA 1
ATOM 761 C C . ASP A 1 98 ? -11.330 9.034 22.066 1.00 87.44 98 ASP A C 1
ATOM 763 O O . ASP A 1 98 ? -10.469 8.157 22.095 1.00 87.44 98 ASP A O 1
ATOM 767 N N . LEU A 1 99 ? -11.169 10.217 22.663 1.00 77.31 99 LEU A N 1
ATOM 768 C CA . LEU A 1 99 ? -9.964 10.605 23.402 1.00 77.31 99 LEU A CA 1
ATOM 769 C C . LEU A 1 99 ? -9.730 9.753 24.658 1.00 77.31 99 LEU A C 1
ATOM 771 O O . LEU A 1 99 ? -8.603 9.696 25.148 1.00 77.31 99 LEU A O 1
ATOM 775 N N . ALA A 1 100 ? -10.771 9.101 25.183 1.00 80.25 100 ALA A N 1
ATOM 776 C CA . ALA A 1 100 ? -10.647 8.162 26.294 1.00 80.25 100 ALA A CA 1
ATOM 777 C C . ALA A 1 100 ? -10.219 6.758 25.833 1.00 80.25 100 ALA A C 1
ATOM 779 O O . ALA A 1 100 ? -9.823 5.934 26.662 1.00 80.25 100 ALA A O 1
ATOM 780 N N . ALA A 1 101 ? -10.290 6.465 24.530 1.00 79.50 101 ALA A N 1
ATOM 781 C CA . ALA A 1 101 ? -9.899 5.168 24.005 1.00 79.50 101 ALA A CA 1
ATOM 782 C C . ALA A 1 101 ? -8.366 5.029 23.962 1.00 79.50 101 ALA A C 1
ATOM 784 O O . ALA A 1 101 ? -7.650 5.964 23.592 1.00 79.50 101 ALA A O 1
ATOM 785 N N . PRO A 1 102 ? -7.829 3.846 24.311 1.00 78.88 102 PRO A N 1
ATOM 786 C CA . PRO A 1 102 ? -6.395 3.610 24.268 1.00 78.88 102 PRO A CA 1
ATOM 787 C C . PRO A 1 102 ? -5.872 3.697 22.831 1.00 78.88 102 PRO A C 1
ATOM 789 O O . PRO A 1 102 ? -6.538 3.283 21.879 1.00 78.88 102 PRO A O 1
ATOM 792 N N . LYS A 1 103 ? -4.635 4.184 22.681 1.00 84.62 103 LYS A N 1
ATOM 793 C CA . LYS A 1 103 ? -3.936 4.197 21.392 1.00 84.62 103 LYS A CA 1
ATOM 794 C C . LYS A 1 103 ? -3.890 2.783 20.806 1.00 84.62 103 LYS A C 1
ATOM 796 O O . LYS A 1 103 ? -3.536 1.828 21.497 1.00 84.62 103 LYS A O 1
ATOM 801 N N . VAL A 1 104 ? -4.197 2.662 19.517 1.00 88.44 104 VAL A N 1
ATOM 802 C CA . VAL A 1 104 ? -4.121 1.381 18.810 1.00 88.44 104 VAL A CA 1
ATOM 803 C C . VAL A 1 104 ? -2.653 1.016 18.594 1.00 88.44 104 VAL A C 1
ATOM 805 O O . VAL A 1 104 ? -1.900 1.764 17.969 1.00 88.44 104 VAL A O 1
ATOM 808 N N . SER A 1 105 ? -2.239 -0.134 19.125 1.00 88.12 105 SER A N 1
ATOM 809 C CA . SER A 1 105 ? -0.905 -0.687 18.889 1.00 88.12 105 SER A CA 1
ATOM 810 C C . SER A 1 105 ? -0.948 -1.584 17.658 1.00 88.12 105 SER A C 1
ATOM 812 O O . SER A 1 105 ? -1.482 -2.692 17.709 1.00 88.12 105 SER A O 1
ATOM 814 N N . VAL A 1 106 ? -0.414 -1.087 16.542 1.00 87.38 106 VAL A N 1
ATOM 815 C CA . VAL A 1 106 ? -0.296 -1.865 15.306 1.00 87.38 106 VAL A CA 1
ATOM 816 C C . VAL A 1 106 ? 0.916 -2.791 15.429 1.00 87.38 106 VAL A C 1
ATOM 818 O O . VAL A 1 106 ? 2.022 -2.288 15.677 1.00 87.38 106 VAL A O 1
ATOM 821 N N . PRO A 1 107 ? 0.753 -4.115 15.246 1.00 85.38 107 PRO A N 1
ATOM 822 C CA . PRO A 1 107 ? 1.878 -5.038 15.196 1.00 85.38 107 PRO A CA 1
ATOM 823 C C . PRO A 1 107 ? 2.919 -4.577 14.172 1.00 85.38 107 PRO A C 1
ATOM 825 O O . PRO A 1 107 ? 2.567 -4.154 13.074 1.00 85.38 107 PRO A O 1
ATOM 828 N N . ASN A 1 108 ? 4.197 -4.662 14.536 1.00 87.38 108 ASN A N 1
ATOM 829 C CA . ASN A 1 108 ? 5.303 -4.428 13.614 1.00 87.38 108 ASN A CA 1
ATOM 830 C C . ASN A 1 108 ? 5.937 -5.765 13.241 1.00 87.38 108 ASN A C 1
ATOM 832 O O . ASN A 1 108 ? 6.959 -6.167 13.802 1.00 87.38 108 ASN A O 1
ATOM 836 N N . VAL A 1 109 ? 5.274 -6.498 12.353 1.00 88.62 109 VAL A N 1
ATOM 837 C CA . VAL A 1 109 ? 5.793 -7.770 11.866 1.00 88.62 109 VAL A CA 1
ATOM 838 C C . VAL A 1 109 ? 6.805 -7.485 10.764 1.00 88.62 109 VAL A C 1
ATOM 840 O O . VAL A 1 109 ? 6.473 -6.958 9.703 1.00 88.62 109 VAL A O 1
ATOM 843 N N . GLN A 1 110 ? 8.054 -7.872 11.008 1.00 87.19 110 GLN A N 1
ATOM 844 C CA . GLN A 1 110 ? 9.081 -7.869 9.976 1.00 87.19 110 GLN A CA 1
ATOM 845 C C . GLN A 1 110 ? 8.850 -9.053 9.036 1.00 87.19 110 GLN A C 1
ATOM 847 O O . GLN A 1 110 ? 8.895 -10.210 9.452 1.00 87.19 110 GLN A O 1
ATOM 852 N N . ILE A 1 111 ? 8.587 -8.759 7.764 1.00 89.19 111 ILE A N 1
ATOM 853 C CA . ILE A 1 111 ? 8.336 -9.774 6.740 1.00 89.19 111 ILE A CA 1
ATOM 854 C C . ILE A 1 111 ? 9.599 -9.967 5.904 1.00 89.19 111 ILE A C 1
ATOM 856 O O . ILE A 1 111 ? 10.009 -9.068 5.169 1.00 89.19 111 ILE A O 1
ATOM 860 N N . SER A 1 112 ? 10.180 -11.164 5.970 1.00 91.44 112 SER A N 1
ATOM 861 C CA . SER A 1 112 ? 11.232 -11.594 5.047 1.00 91.44 112 SER A CA 1
ATOM 862 C C . SER A 1 112 ? 10.607 -12.029 3.725 1.00 91.44 112 SER A C 1
ATOM 864 O O . SER A 1 112 ? 9.801 -12.958 3.687 1.00 91.44 112 SER A O 1
ATOM 866 N N . ARG A 1 113 ? 10.973 -11.358 2.632 1.00 92.38 113 ARG A N 1
ATOM 867 C CA . ARG A 1 113 ? 10.463 -11.650 1.288 1.00 92.38 113 ARG A CA 1
ATOM 868 C C . ARG A 1 113 ? 11.474 -12.469 0.491 1.00 92.38 113 ARG A C 1
ATOM 870 O O . ARG A 1 113 ? 12.672 -12.202 0.544 1.00 92.38 113 ARG A O 1
ATOM 877 N N . VAL A 1 114 ? 10.985 -13.436 -0.281 1.00 93.12 114 VAL A N 1
ATOM 878 C CA . VAL A 1 114 ? 11.813 -14.206 -1.223 1.00 93.12 114 VAL A CA 1
ATOM 879 C C . VAL A 1 114 ? 12.220 -13.310 -2.396 1.00 93.12 114 VAL A C 1
ATOM 881 O O . VAL A 1 114 ? 11.437 -12.468 -2.830 1.00 93.12 114 VAL A O 1
ATOM 884 N N . GLN A 1 115 ? 13.451 -13.464 -2.889 1.00 93.25 115 GLN A N 1
ATOM 885 C CA . GLN A 1 115 ? 13.953 -12.772 -4.079 1.00 93.25 115 GLN A CA 1
ATOM 886 C C . GLN A 1 115 ? 14.224 -13.777 -5.212 1.00 93.25 115 GLN A C 1
ATOM 888 O O . GLN A 1 115 ? 14.785 -14.840 -4.933 1.00 93.25 115 GLN A O 1
ATOM 893 N N . PRO A 1 116 ? 13.881 -13.450 -6.473 1.00 94.88 116 PRO A N 1
ATOM 894 C CA . PRO A 1 116 ? 13.157 -12.248 -6.908 1.00 94.88 116 PRO A CA 1
ATOM 895 C C . PRO A 1 116 ? 11.673 -12.267 -6.480 1.00 94.88 116 PRO A C 1
ATOM 897 O O . PRO A 1 116 ? 11.152 -13.340 -6.157 1.00 94.88 116 PRO A O 1
ATOM 900 N N . PRO A 1 117 ? 10.973 -11.115 -6.473 1.00 96.19 117 PRO A N 1
ATOM 901 C CA . PRO A 1 117 ? 9.534 -11.093 -6.237 1.00 96.19 117 PRO A CA 1
ATOM 902 C C . PRO A 1 117 ? 8.786 -11.941 -7.282 1.00 96.19 117 PRO A C 1
ATOM 904 O O . PRO A 1 117 ? 9.101 -11.869 -8.474 1.00 96.19 117 PRO A O 1
ATOM 907 N N . PRO A 1 118 ? 7.785 -12.741 -6.885 1.00 94.62 118 PRO A N 1
ATOM 908 C CA . PRO A 1 118 ? 6.951 -13.467 -7.832 1.00 94.62 118 PRO A CA 1
ATOM 909 C C . PRO A 1 118 ? 6.129 -12.501 -8.694 1.00 94.62 118 PRO A C 1
ATOM 911 O O . PRO A 1 118 ? 5.757 -11.411 -8.266 1.00 94.62 118 PRO A O 1
ATOM 914 N N . ARG A 1 119 ? 5.762 -12.932 -9.910 1.00 93.25 119 ARG A N 1
ATOM 915 C CA . ARG A 1 119 ? 5.025 -12.086 -10.869 1.00 93.25 119 ARG A CA 1
ATOM 916 C C . ARG A 1 119 ? 3.695 -11.546 -10.317 1.00 93.25 119 ARG A C 1
ATOM 918 O O . ARG A 1 119 ? 3.279 -10.468 -10.718 1.00 93.25 119 ARG A O 1
ATOM 925 N N . ALA A 1 120 ? 3.057 -12.280 -9.403 1.00 94.12 120 ALA A N 1
ATOM 926 C CA . ALA A 1 120 ? 1.799 -11.895 -8.762 1.00 94.12 120 ALA A CA 1
ATOM 927 C C . ALA A 1 120 ? 1.924 -10.696 -7.804 1.00 94.12 120 ALA A C 1
ATOM 929 O O . ALA A 1 120 ? 0.917 -10.062 -7.502 1.00 94.12 120 ALA A O 1
ATOM 930 N N . ASP A 1 121 ? 3.138 -10.368 -7.352 1.00 96.00 121 ASP A N 1
ATOM 931 C CA . ASP A 1 121 ? 3.371 -9.219 -6.473 1.00 96.00 121 ASP A CA 1
ATOM 932 C C . ASP A 1 121 ? 3.500 -7.904 -7.250 1.00 96.00 121 ASP A C 1
ATOM 934 O O . ASP A 1 121 ? 3.506 -6.826 -6.642 1.00 96.00 121 ASP A O 1
ATOM 938 N N . PHE A 1 122 ? 3.567 -7.984 -8.583 1.00 97.06 122 PHE A N 1
ATOM 939 C CA . PHE A 1 122 ? 3.514 -6.832 -9.467 1.00 97.06 122 PHE A CA 1
ATOM 940 C C . PHE A 1 122 ? 2.083 -6.566 -9.917 1.00 97.06 122 PHE A C 1
ATOM 942 O O . PHE A 1 122 ? 1.378 -7.465 -10.375 1.00 97.06 122 PHE A O 1
ATOM 949 N N . LEU A 1 123 ? 1.676 -5.306 -9.834 1.00 97.38 123 LEU A N 1
ATOM 950 C CA . LEU A 1 123 ? 0.351 -4.856 -10.225 1.00 97.38 123 LEU A CA 1
ATOM 951 C C . LEU A 1 123 ? 0.468 -3.796 -11.316 1.00 97.38 123 LEU A C 1
ATOM 953 O O . LEU A 1 123 ? 1.145 -2.788 -11.131 1.00 97.38 123 LEU A O 1
ATOM 957 N N . GLU A 1 124 ? -0.217 -4.016 -12.435 1.00 97.44 124 GLU A N 1
ATOM 958 C CA . GLU A 1 124 ? -0.366 -3.014 -13.489 1.00 97.44 124 GLU A CA 1
ATOM 959 C C . GLU A 1 124 ? -1.607 -2.150 -13.230 1.00 97.44 124 GLU A C 1
ATOM 961 O O . GLU A 1 124 ? -2.698 -2.671 -12.995 1.00 97.44 124 GLU A O 1
ATOM 966 N N . ILE A 1 125 ? -1.449 -0.830 -13.314 1.00 97.56 125 ILE A N 1
ATOM 967 C CA . ILE A 1 125 ? -2.529 0.152 -13.316 1.00 97.56 125 ILE A CA 1
ATOM 968 C C . ILE A 1 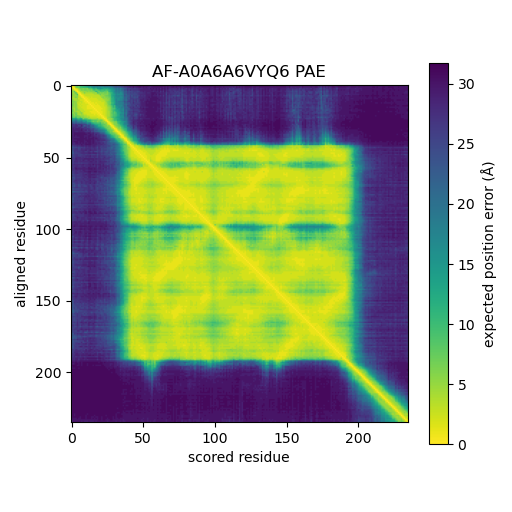125 ? -2.552 0.834 -14.691 1.00 97.56 125 ILE A C 1
ATOM 970 O O . ILE A 1 125 ? -1.660 1.633 -14.999 1.00 97.56 125 ILE A O 1
ATOM 974 N N . PRO A 1 126 ? -3.560 0.554 -15.535 1.00 97.12 126 PRO A N 1
ATOM 975 C CA . PRO A 1 126 ? -3.668 1.187 -16.845 1.00 97.12 126 PRO A CA 1
ATOM 976 C C . PRO A 1 126 ? -3.853 2.716 -16.758 1.00 97.12 126 PRO A C 1
ATOM 978 O O . PRO A 1 126 ? -4.230 3.232 -15.699 1.00 97.12 126 PRO A O 1
ATOM 981 N N . PRO A 1 127 ? -3.644 3.447 -17.869 1.00 97.06 127 PRO A N 1
ATOM 982 C CA . PRO A 1 127 ? -3.876 4.888 -17.942 1.00 97.06 127 PRO A CA 1
ATOM 983 C C . PRO A 1 127 ? -5.283 5.275 -17.497 1.00 97.06 127 PRO A C 1
ATOM 985 O O . PRO A 1 127 ? -6.262 4.660 -17.931 1.00 97.06 127 PRO A O 1
ATOM 988 N N . HIS A 1 128 ? -5.396 6.314 -16.670 1.00 97.00 128 HIS A N 1
ATOM 989 C CA . HIS A 1 128 ? -6.683 6.837 -16.184 1.00 97.00 128 HIS A CA 1
ATOM 990 C C . HIS A 1 128 ? -7.597 5.791 -15.512 1.00 97.00 128 HIS A C 1
ATOM 992 O O . HIS A 1 128 ? -8.820 5.964 -15.470 1.00 97.00 128 HIS A O 1
ATOM 998 N N . LYS A 1 129 ? -7.030 4.687 -15.013 1.00 97.94 129 LYS A N 1
ATOM 999 C CA . LYS A 1 129 ? -7.755 3.633 -14.296 1.00 97.94 129 LYS A CA 1
ATOM 1000 C C . LYS A 1 129 ? -7.380 3.608 -12.825 1.00 97.94 129 LYS A C 1
ATOM 1002 O O . LYS A 1 129 ? -6.438 4.256 -12.374 1.00 97.94 129 LYS A O 1
ATOM 1007 N N . GLU A 1 130 ? -8.154 2.837 -12.079 1.00 97.25 130 GLU A N 1
ATOM 1008 C CA . GLU A 1 130 ? -7.894 2.555 -10.680 1.00 97.25 130 GLU A CA 1
ATOM 1009 C C . GLU A 1 130 ? -7.939 1.056 -10.410 1.00 97.25 130 GLU A C 1
ATOM 1011 O O . GLU A 1 130 ? -8.637 0.306 -11.097 1.00 97.25 130 GLU A O 1
ATOM 1016 N N . VAL A 1 131 ? -7.184 0.638 -9.400 1.00 97.38 131 VAL A N 1
ATOM 1017 C CA . VAL A 1 131 ? -7.267 -0.699 -8.819 1.00 97.38 131 VAL A CA 1
ATOM 1018 C C . VAL A 1 131 ? -7.870 -0.581 -7.432 1.00 97.38 131 VAL A C 1
ATOM 1020 O O . VAL A 1 131 ? -7.503 0.304 -6.662 1.00 97.38 131 VAL A O 1
ATOM 1023 N N . VAL A 1 132 ? -8.782 -1.497 -7.120 1.00 97.31 132 VAL A N 1
ATOM 1024 C CA . VAL A 1 132 ? -9.526 -1.515 -5.865 1.00 97.31 132 VAL A CA 1
ATOM 1025 C C . VAL A 1 132 ? -9.206 -2.794 -5.103 1.00 97.31 132 VAL A C 1
ATOM 1027 O O . VAL A 1 132 ? -9.226 -3.882 -5.681 1.00 97.31 132 VAL A O 1
ATOM 1030 N N . LYS A 1 133 ? -8.927 -2.670 -3.804 1.00 96.81 133 LYS A N 1
ATOM 1031 C CA . LYS A 1 133 ? -8.721 -3.804 -2.899 1.00 96.81 133 LYS A CA 1
ATOM 1032 C C . LYS A 1 133 ? -9.512 -3.611 -1.614 1.00 96.81 133 LYS A C 1
ATOM 1034 O O . LYS A 1 133 ? -9.329 -2.620 -0.912 1.00 96.81 133 LYS A O 1
ATOM 1039 N N . ASP A 1 134 ? -10.328 -4.603 -1.286 1.00 96.62 134 ASP A N 1
ATOM 1040 C CA . ASP A 1 134 ? -11.071 -4.650 -0.032 1.00 96.62 134 ASP A CA 1
ATOM 1041 C C . ASP A 1 134 ? -10.248 -5.395 1.030 1.00 96.62 134 ASP A C 1
ATOM 1043 O O . ASP A 1 134 ? -9.758 -6.504 0.807 1.00 96.62 134 ASP A O 1
ATOM 1047 N N . ILE A 1 135 ? -10.078 -4.763 2.190 1.00 95.62 135 ILE A N 1
ATOM 1048 C CA . ILE A 1 135 ? -9.293 -5.249 3.323 1.00 95.62 135 ILE A CA 1
ATOM 1049 C C . ILE A 1 135 ? -10.228 -5.396 4.530 1.00 95.62 135 ILE A C 1
ATOM 1051 O O . ILE A 1 135 ? -10.711 -4.391 5.064 1.00 95.62 135 ILE A O 1
ATOM 1055 N N . PRO A 1 136 ? -10.497 -6.627 4.992 1.00 94.50 136 PRO A N 1
ATOM 1056 C CA . PRO A 1 136 ? -11.307 -6.840 6.181 1.00 94.50 136 PRO A CA 1
ATOM 1057 C C . PRO A 1 136 ? -10.549 -6.381 7.436 1.00 94.50 136 PRO A C 1
ATOM 1059 O O . PRO A 1 136 ? -9.426 -6.803 7.701 1.00 94.50 136 PRO A O 1
ATOM 1062 N N . LEU A 1 137 ? -11.184 -5.544 8.255 1.00 94.12 137 LEU A N 1
ATOM 1063 C CA . LEU A 1 137 ? -10.652 -5.053 9.530 1.00 94.12 137 LEU A CA 1
ATOM 1064 C C . LEU A 1 137 ? -11.056 -6.007 10.666 1.00 94.12 137 LEU A C 1
ATOM 1066 O O . LEU A 1 137 ? -11.772 -5.652 11.610 1.00 94.12 137 LEU A O 1
ATOM 1070 N N . THR A 1 138 ? -10.664 -7.273 10.533 1.00 91.62 138 THR A N 1
ATOM 1071 C CA . THR A 1 138 ? -11.062 -8.368 11.437 1.00 91.62 138 THR A CA 1
ATOM 1072 C C . THR A 1 138 ? -10.060 -8.656 12.546 1.00 91.62 138 THR A C 1
ATOM 1074 O O . THR A 1 138 ? -10.393 -9.390 13.475 1.00 91.62 138 THR A O 1
ATOM 1077 N N . GLU A 1 139 ? -8.866 -8.072 12.477 1.00 91.31 139 GLU A N 1
ATOM 1078 C CA . GLU A 1 139 ? -7.804 -8.298 13.452 1.00 91.31 139 GLU A CA 1
ATOM 1079 C C . GLU A 1 139 ? -8.233 -7.953 14.883 1.00 91.31 139 GLU A C 1
ATOM 1081 O O . GLU A 1 139 ? -8.864 -6.926 15.133 1.00 91.31 139 GLU A O 1
ATOM 1086 N N . LYS A 1 140 ? -7.861 -8.806 15.845 1.00 90.12 140 LYS A N 1
ATOM 1087 C CA . LYS A 1 140 ? -8.291 -8.676 17.252 1.00 90.12 140 LYS A CA 1
ATOM 1088 C C . LYS A 1 140 ? -7.795 -7.397 17.928 1.00 90.12 140 LYS A C 1
ATOM 1090 O O . LYS A 1 140 ? -8.422 -6.931 18.872 1.00 90.12 140 LYS A O 1
ATOM 1095 N N . TRP A 1 141 ? -6.666 -6.860 17.470 1.00 90.38 141 TRP A N 1
ATOM 1096 C CA . TRP A 1 141 ? -6.074 -5.632 18.000 1.00 90.38 141 TRP A CA 1
ATOM 1097 C C . TRP A 1 141 ? -6.745 -4.361 17.454 1.00 90.38 141 TRP A C 1
ATOM 1099 O O . TRP A 1 141 ? -6.501 -3.280 17.986 1.00 90.38 141 TRP A O 1
ATOM 1109 N N . ILE A 1 142 ? -7.602 -4.469 16.429 1.00 91.25 142 ILE A N 1
ATOM 1110 C CA . ILE A 1 142 ? -8.371 -3.338 15.900 1.00 91.25 142 ILE A CA 1
ATOM 1111 C C . ILE A 1 142 ? -9.621 -3.146 16.775 1.00 91.25 142 ILE A C 1
ATOM 1113 O O . ILE A 1 142 ? -10.478 -4.036 16.828 1.00 91.25 142 ILE A O 1
ATOM 1117 N N . PRO A 1 143 ? -9.775 -1.996 17.456 1.00 89.75 143 PRO A N 1
ATOM 1118 C CA . PRO A 1 143 ? -10.921 -1.763 18.325 1.00 89.75 143 PRO A CA 1
ATOM 1119 C C . PRO A 1 143 ? -12.216 -1.586 17.519 1.00 89.75 143 PRO A C 1
ATOM 1121 O O . PRO A 1 143 ? -12.230 -1.036 16.418 1.00 89.75 143 PRO A O 1
ATOM 1124 N N . ARG A 1 144 ? -13.342 -2.009 18.101 1.00 90.69 144 ARG A N 1
ATOM 1125 C CA . ARG A 1 144 ? -14.690 -1.862 17.520 1.00 90.69 144 ARG A CA 1
ATOM 1126 C C . ARG A 1 144 ? -15.300 -0.504 17.872 1.00 90.69 144 ARG A C 1
ATOM 1128 O O . ARG A 1 144 ? -16.314 -0.425 18.553 1.00 90.69 144 ARG A O 1
ATOM 1135 N N . THR A 1 145 ? -14.634 0.562 17.442 1.00 90.69 145 THR A N 1
ATOM 1136 C CA . THR A 1 145 ? -15.029 1.955 17.695 1.00 90.69 145 THR A CA 1
ATOM 1137 C C . THR A 1 145 ? -14.862 2.803 16.432 1.00 90.69 145 THR A C 1
ATOM 1139 O O . THR A 1 145 ? -14.508 2.288 15.368 1.00 90.69 145 THR A O 1
ATOM 1142 N N . LYS A 1 146 ? -15.123 4.105 16.541 1.00 92.81 146 LYS A N 1
ATOM 1143 C CA . LYS A 1 146 ? -14.834 5.077 15.490 1.00 92.81 146 LYS A CA 1
ATOM 1144 C C . LYS A 1 146 ? -13.333 5.351 15.428 1.00 92.81 146 LYS A C 1
ATOM 1146 O O . LYS A 1 146 ? -12.725 5.745 16.426 1.00 92.81 146 LYS A O 1
ATOM 1151 N N . LEU A 1 147 ? -12.747 5.141 14.256 1.00 94.75 147 LEU A N 1
ATOM 1152 C CA . LEU A 1 147 ? -11.323 5.299 13.991 1.00 94.75 147 LEU A CA 1
ATOM 1153 C C . LEU A 1 147 ? -11.097 6.253 12.830 1.00 94.75 147 LEU A C 1
ATOM 1155 O O . LEU A 1 147 ? -11.847 6.268 11.863 1.00 94.75 147 LEU A O 1
ATOM 1159 N N . ARG A 1 148 ? -10.008 6.999 12.905 1.00 95.69 148 ARG A N 1
ATOM 1160 C CA . ARG A 1 148 ? -9.424 7.694 11.778 1.00 95.69 148 ARG A CA 1
ATOM 1161 C C . ARG A 1 148 ? -8.249 6.857 11.287 1.00 95.69 148 ARG A C 1
ATOM 1163 O O . ARG A 1 148 ? -7.343 6.557 12.066 1.00 95.69 148 ARG A O 1
ATOM 1170 N N . ILE A 1 149 ? -8.316 6.423 10.033 1.00 96.31 149 ILE A N 1
ATOM 1171 C CA . ILE A 1 149 ? -7.334 5.529 9.421 1.00 96.31 149 ILE A CA 1
ATOM 1172 C C . ILE A 1 149 ? -6.629 6.270 8.295 1.00 96.31 149 ILE A C 1
ATOM 1174 O O . ILE A 1 149 ? -7.286 6.774 7.386 1.00 96.31 149 ILE A O 1
ATOM 1178 N N . GLY A 1 150 ? -5.303 6.324 8.357 1.00 96.75 150 GLY A N 1
ATOM 1179 C CA . GLY A 1 150 ? -4.441 6.807 7.281 1.00 96.75 150 GLY A CA 1
ATOM 1180 C C . GLY A 1 150 ? -3.448 5.731 6.864 1.00 96.75 150 GLY A C 1
ATOM 1181 O O . GLY A 1 150 ? -3.416 4.637 7.434 1.00 96.75 150 GLY A O 1
ATOM 1182 N N . ALA A 1 151 ? -2.622 6.035 5.869 1.00 96.56 151 ALA A N 1
ATOM 1183 C CA . ALA A 1 151 ? -1.492 5.184 5.525 1.00 96.56 151 ALA A CA 1
ATOM 1184 C C . ALA A 1 151 ? -0.301 6.008 5.054 1.00 96.56 151 ALA A C 1
ATOM 1186 O O . ALA A 1 151 ? -0.460 7.008 4.355 1.00 96.56 151 ALA A O 1
ATOM 1187 N N . THR A 1 152 ? 0.896 5.566 5.405 1.00 95.19 152 THR A N 1
ATOM 1188 C CA . THR A 1 152 ? 2.150 6.146 4.926 1.00 95.19 152 THR A CA 1
ATOM 1189 C C . THR A 1 152 ? 3.129 5.028 4.619 1.00 95.19 152 THR A C 1
ATOM 1191 O O . THR A 1 152 ? 3.052 3.929 5.172 1.00 95.19 152 THR A O 1
ATOM 1194 N N . GLY A 1 153 ? 4.039 5.278 3.690 1.00 93.81 153 GLY A N 1
ATOM 1195 C CA . GLY A 1 153 ? 5.033 4.283 3.328 1.00 93.81 153 GLY A CA 1
ATOM 1196 C C . GLY A 1 153 ? 5.857 4.708 2.134 1.00 93.81 153 GLY A C 1
ATOM 1197 O O . GLY A 1 153 ? 5.884 5.879 1.753 1.00 93.81 153 GLY A O 1
ATOM 1198 N N . ARG A 1 154 ? 6.550 3.735 1.547 1.00 94.12 154 ARG A N 1
ATOM 1199 C CA . ARG A 1 154 ? 7.440 3.953 0.414 1.00 94.12 154 ARG A CA 1
ATOM 1200 C C . ARG A 1 154 ? 7.140 2.968 -0.699 1.00 94.12 154 ARG A C 1
ATOM 1202 O O . ARG A 1 154 ? 7.037 1.765 -0.480 1.00 94.12 154 ARG A O 1
ATOM 1209 N N . TRP A 1 155 ? 7.074 3.488 -1.912 1.00 95.38 155 TRP A N 1
ATOM 1210 C CA . TRP A 1 155 ? 7.112 2.707 -3.129 1.00 95.38 155 TRP A CA 1
ATOM 1211 C C . TRP A 1 155 ? 8.464 2.003 -3.253 1.00 95.38 155 TRP A C 1
ATOM 1213 O O . TRP A 1 155 ? 9.502 2.641 -3.441 1.00 95.38 155 TRP A O 1
ATOM 1223 N N . HIS A 1 156 ? 8.461 0.676 -3.153 1.00 94.38 156 HIS A N 1
ATOM 1224 C CA . HIS A 1 156 ? 9.687 -0.111 -3.290 1.00 94.38 156 HIS A CA 1
ATOM 1225 C C . HIS A 1 156 ? 10.195 -0.173 -4.733 1.00 94.38 156 HIS A C 1
ATOM 1227 O O . HIS A 1 156 ? 11.409 -0.178 -4.945 1.00 94.38 156 HIS A O 1
ATOM 1233 N N . ALA A 1 157 ? 9.285 -0.230 -5.705 1.00 95.69 157 ALA A N 1
ATOM 1234 C CA . ALA A 1 157 ? 9.598 -0.155 -7.125 1.00 95.69 157 ALA A CA 1
ATOM 1235 C C . ALA A 1 157 ? 8.339 0.190 -7.933 1.00 95.69 157 ALA A C 1
ATOM 1237 O O . ALA A 1 157 ? 7.299 -0.451 -7.765 1.00 95.69 157 ALA A O 1
ATOM 1238 N N . VAL A 1 158 ? 8.445 1.190 -8.808 1.00 96.69 158 VAL A N 1
ATOM 1239 C CA . VAL A 1 158 ? 7.385 1.605 -9.735 1.00 96.69 158 VAL A CA 1
ATOM 1240 C C . VAL A 1 158 ? 7.977 1.874 -11.111 1.00 96.69 158 VAL A C 1
ATOM 1242 O O . VAL A 1 158 ? 9.024 2.502 -11.228 1.00 96.69 158 VAL A O 1
ATOM 1245 N N . TRP A 1 159 ? 7.295 1.448 -12.162 1.00 96.00 159 TRP A N 1
ATOM 1246 C CA . TRP A 1 159 ? 7.675 1.700 -13.545 1.00 96.00 159 TRP A CA 1
ATOM 1247 C C . TRP A 1 159 ? 6.513 2.332 -14.286 1.00 96.00 159 TRP A C 1
ATOM 1249 O O . TRP A 1 159 ? 5.389 1.853 -14.190 1.00 96.00 159 TRP A O 1
ATOM 1259 N N . GLU A 1 160 ? 6.788 3.353 -15.084 1.00 95.38 160 GLU A N 1
ATOM 1260 C CA . GLU A 1 160 ? 5.826 3.945 -16.017 1.00 95.38 160 GLU A CA 1
ATOM 1261 C C . GLU A 1 160 ? 5.774 3.124 -17.318 1.00 95.38 160 GLU A C 1
ATOM 1263 O O . GLU A 1 160 ? 6.110 3.586 -18.408 1.00 95.38 160 GLU A O 1
ATOM 1268 N N . LYS A 1 161 ? 5.472 1.831 -17.173 1.00 94.81 161 LYS A N 1
ATOM 1269 C CA . LYS A 1 161 ? 5.316 0.859 -18.260 1.00 94.81 161 LYS A CA 1
ATOM 1270 C C . LYS A 1 161 ? 4.275 -0.184 -17.866 1.00 94.81 161 LYS A C 1
ATOM 1272 O O . LYS A 1 161 ? 4.110 -0.493 -16.685 1.00 94.81 161 LYS A O 1
ATOM 1277 N N . ALA A 1 162 ? 3.616 -0.770 -18.862 1.00 96.06 162 ALA A N 1
ATOM 1278 C CA . ALA A 1 162 ? 2.770 -1.940 -18.652 1.00 96.06 162 ALA A CA 1
ATOM 1279 C C . ALA A 1 162 ? 3.624 -3.170 -18.298 1.00 96.06 162 ALA A C 1
ATOM 1281 O O . ALA A 1 162 ? 4.747 -3.325 -18.783 1.00 96.06 162 ALA A O 1
ATOM 1282 N N . LEU A 1 163 ? 3.081 -4.088 -17.499 1.00 95.31 163 LEU A N 1
ATOM 1283 C CA . LEU A 1 163 ? 3.803 -5.243 -16.956 1.00 95.31 163 LEU A CA 1
ATOM 1284 C C . LEU A 1 163 ? 4.240 -6.222 -18.055 1.00 95.31 163 LEU A C 1
ATOM 1286 O O . LEU A 1 163 ? 5.227 -6.947 -17.914 1.00 95.31 163 LEU A O 1
ATOM 1290 N N . LYS A 1 164 ? 3.503 -6.263 -19.166 1.00 94.38 164 LYS A N 1
ATOM 1291 C CA . LYS A 1 164 ? 3.853 -7.056 -20.356 1.00 94.38 164 LYS A CA 1
ATOM 1292 C C . LYS A 1 164 ? 5.082 -6.520 -21.103 1.00 94.38 164 LYS A C 1
ATOM 1294 O O . LYS A 1 164 ? 5.786 -7.310 -21.720 1.00 94.38 164 LYS A O 1
ATOM 1299 N N . ASP A 1 165 ? 5.342 -5.217 -21.007 1.00 94.38 165 ASP A N 1
ATOM 1300 C CA . ASP A 1 165 ? 6.422 -4.525 -21.723 1.00 94.38 165 ASP A CA 1
ATOM 1301 C C . ASP A 1 165 ? 7.696 -4.421 -20.862 1.00 94.38 165 ASP A C 1
ATOM 1303 O O . ASP A 1 165 ? 8.704 -3.845 -21.274 1.00 94.38 165 ASP A O 1
ATOM 1307 N N . MET A 1 166 ? 7.656 -4.986 -19.651 1.00 93.12 166 MET A N 1
ATOM 1308 C CA . MET A 1 166 ? 8.763 -4.998 -18.705 1.00 93.12 166 MET A CA 1
ATOM 1309 C C . MET A 1 166 ? 9.735 -6.151 -18.991 1.00 93.12 166 MET A C 1
ATOM 1311 O O . MET A 1 166 ? 9.333 -7.321 -18.953 1.00 93.12 166 MET A O 1
ATOM 1315 N N . PRO A 1 167 ? 11.033 -5.865 -19.211 1.00 92.75 167 PRO A N 1
ATOM 1316 C CA . PRO A 1 167 ? 12.055 -6.897 -19.273 1.00 92.75 167 PRO A CA 1
ATOM 1317 C 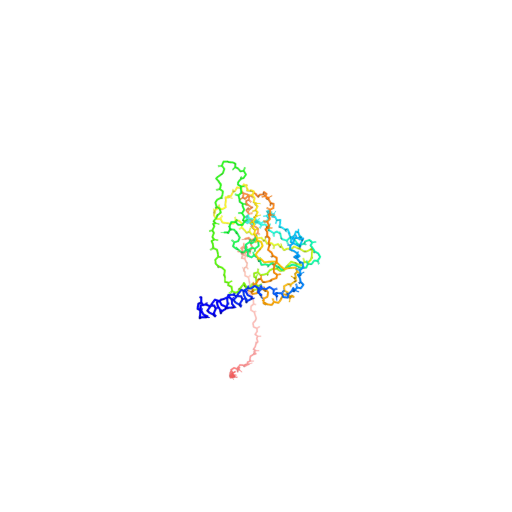C . PRO A 1 167 ? 12.093 -7.692 -17.968 1.00 92.75 167 PRO A C 1
ATOM 1319 O O . PRO A 1 167 ? 12.089 -7.126 -16.876 1.00 92.75 167 PRO A O 1
ATOM 1322 N N . ARG A 1 168 ? 12.211 -9.020 -18.066 1.00 91.25 168 ARG A N 1
ATOM 1323 C CA . ARG A 1 168 ? 12.283 -9.888 -16.879 1.00 91.25 168 ARG A CA 1
ATOM 1324 C C . ARG A 1 168 ? 13.418 -9.489 -15.927 1.00 91.25 168 ARG A C 1
ATOM 1326 O O . ARG A 1 168 ? 13.222 -9.492 -14.721 1.00 91.25 168 ARG A O 1
ATOM 1333 N N . GLY A 1 169 ? 14.569 -9.088 -16.471 1.00 92.88 169 GLY A N 1
ATOM 1334 C CA . GLY A 1 169 ? 15.708 -8.633 -15.671 1.00 92.88 169 GLY A CA 1
ATOM 1335 C C . GLY A 1 169 ? 15.418 -7.391 -14.822 1.00 92.88 169 GLY A C 1
ATOM 1336 O O . GLY A 1 169 ? 15.948 -7.304 -13.716 1.00 92.88 169 GLY A O 1
ATOM 1337 N N . ASP A 1 170 ? 14.553 -6.485 -15.296 1.00 93.19 170 ASP A N 1
ATOM 1338 C CA . ASP A 1 170 ? 14.149 -5.296 -14.538 1.00 93.19 170 ASP A CA 1
ATOM 1339 C C . ASP A 1 170 ? 13.245 -5.660 -13.360 1.00 93.19 170 ASP A C 1
ATOM 1341 O O . ASP A 1 170 ? 13.414 -5.118 -12.271 1.00 93.19 170 ASP A O 1
ATOM 1345 N N . LEU A 1 171 ? 12.331 -6.616 -13.548 1.00 94.25 171 LEU A N 1
ATOM 1346 C CA . LEU A 1 171 ? 11.454 -7.101 -12.478 1.00 94.25 171 LEU A CA 1
ATOM 1347 C C . LEU A 1 171 ? 12.229 -7.915 -11.434 1.00 94.25 171 LEU A C 1
ATOM 1349 O O . LEU A 1 171 ? 12.040 -7.717 -10.237 1.00 94.25 171 LEU A O 1
ATOM 1353 N N . ASP A 1 172 ? 13.137 -8.790 -11.875 1.00 94.94 172 ASP A N 1
ATOM 1354 C CA . ASP A 1 172 ? 13.897 -9.666 -10.977 1.00 94.94 172 ASP A CA 1
ATOM 1355 C C . ASP A 1 172 ? 14.866 -8.873 -10.083 1.00 94.94 172 ASP A C 1
ATOM 1357 O O . ASP A 1 172 ? 15.084 -9.230 -8.925 1.00 94.94 172 ASP A O 1
ATOM 1361 N N . LYS A 1 173 ? 15.457 -7.796 -10.617 1.00 93.94 173 LYS A N 1
ATOM 1362 C CA . LYS A 1 173 ? 16.460 -6.970 -9.920 1.00 93.94 173 LYS A CA 1
ATOM 1363 C C . LYS A 1 173 ? 15.915 -5.637 -9.415 1.00 93.94 173 LYS A C 1
ATOM 1365 O O . LYS A 1 173 ? 16.656 -4.884 -8.785 1.00 93.94 173 LYS A O 1
ATOM 1370 N N . LEU A 1 174 ? 14.646 -5.343 -9.696 1.00 95.06 174 LEU A N 1
ATOM 1371 C CA . LEU A 1 174 ? 14.001 -4.065 -9.400 1.00 95.06 174 LEU A CA 1
ATOM 1372 C C . LEU A 1 174 ? 14.780 -2.861 -9.968 1.00 95.06 174 LEU A C 1
ATOM 1374 O O . LEU A 1 174 ? 14.893 -1.822 -9.316 1.00 95.06 174 LEU A O 1
ATOM 1378 N N . THR A 1 175 ? 15.374 -3.013 -11.157 1.00 93.19 175 THR A N 1
ATOM 1379 C CA . THR A 1 175 ? 16.152 -1.957 -11.825 1.00 93.19 175 THR A CA 1
ATOM 1380 C C . THR A 1 175 ? 15.260 -1.040 -12.648 1.00 93.19 175 THR A C 1
ATOM 1382 O O . THR A 1 175 ? 14.141 -1.398 -13.011 1.00 93.19 175 THR A O 1
ATOM 1385 N N . ASN A 1 176 ? 15.745 0.175 -12.931 1.00 91.50 176 ASN A N 1
ATOM 1386 C CA . ASN A 1 176 ? 15.015 1.194 -13.699 1.00 91.50 176 ASN A CA 1
ATOM 1387 C C . ASN A 1 176 ? 13.645 1.566 -13.098 1.00 91.50 176 ASN A C 1
ATOM 1389 O O . ASN A 1 176 ? 12.765 2.058 -13.801 1.00 91.50 176 ASN A O 1
ATOM 1393 N N . SER A 1 177 ? 13.464 1.311 -11.799 1.00 93.50 177 SER A N 1
ATOM 1394 C CA . SER A 1 177 ? 12.252 1.625 -11.054 1.00 93.50 177 SER A CA 1
ATOM 1395 C C . SER A 1 177 ? 12.378 2.972 -10.352 1.00 93.50 177 SER A C 1
ATOM 1397 O O . SER A 1 177 ? 13.416 3.269 -9.758 1.00 93.50 177 SER A O 1
ATOM 1399 N N . MET A 1 178 ? 11.289 3.721 -10.305 1.00 93.81 178 MET A N 1
ATOM 1400 C CA . MET A 1 178 ? 11.114 4.855 -9.411 1.00 93.81 178 MET A CA 1
ATOM 1401 C C . MET A 1 178 ? 10.820 4.369 -7.989 1.00 93.81 178 MET A C 1
ATOM 1403 O O . MET A 1 178 ? 10.203 3.318 -7.783 1.00 93.81 178 MET A O 1
ATOM 1407 N N . ARG A 1 179 ? 11.278 5.146 -7.007 1.00 93.62 179 ARG A N 1
ATOM 1408 C CA . ARG A 1 179 ? 11.036 4.939 -5.577 1.00 93.62 179 ARG A CA 1
ATOM 1409 C C . ARG A 1 179 ? 10.744 6.287 -4.955 1.00 93.62 179 ARG A C 1
ATOM 1411 O O . ARG A 1 179 ? 11.506 7.222 -5.178 1.00 93.62 179 ARG A O 1
ATOM 1418 N N . ASP A 1 180 ? 9.678 6.359 -4.179 1.00 93.31 180 ASP A N 1
ATOM 1419 C CA . ASP A 1 180 ? 9.274 7.581 -3.493 1.00 93.31 180 ASP A CA 1
ATOM 1420 C C . ASP A 1 180 ? 8.351 7.243 -2.323 1.00 93.31 180 ASP A C 1
ATOM 1422 O O . ASP A 1 180 ? 7.910 6.102 -2.170 1.00 93.31 180 ASP A O 1
ATOM 1426 N N . GLU A 1 181 ? 8.067 8.221 -1.484 1.00 93.88 181 GLU A N 1
ATOM 1427 C CA . GLU A 1 181 ? 7.134 8.098 -0.378 1.00 93.88 181 GLU A CA 1
ATOM 1428 C C . GLU A 1 181 ? 5.703 8.370 -0.836 1.00 93.88 181 GLU A C 1
ATOM 1430 O O . GLU A 1 181 ? 5.440 9.147 -1.751 1.00 93.88 181 GLU A O 1
ATOM 1435 N N . PHE A 1 182 ? 4.750 7.719 -0.181 1.00 94.12 182 PHE A N 1
ATOM 1436 C CA . PHE A 1 182 ? 3.338 8.008 -0.364 1.00 94.12 182 PHE A CA 1
ATOM 1437 C C . PHE A 1 182 ? 2.699 8.345 0.973 1.00 94.12 182 PHE A C 1
ATOM 1439 O O . PHE A 1 182 ? 3.032 7.791 2.023 1.00 94.12 182 PHE A O 1
ATOM 1446 N N . HIS A 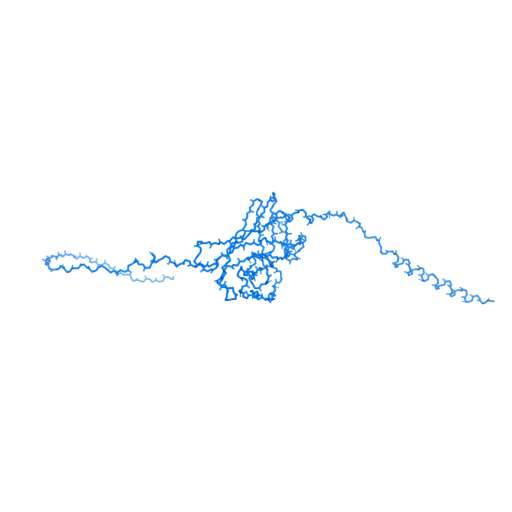1 183 ? 1.730 9.248 0.899 1.00 95.00 183 HIS A N 1
ATOM 1447 C CA . HIS A 1 183 ? 0.925 9.676 2.026 1.00 95.00 183 HIS A CA 1
ATOM 1448 C C . HIS A 1 183 ? -0.536 9.572 1.624 1.00 95.00 183 HIS A C 1
ATOM 1450 O O . HIS A 1 183 ? -0.982 10.195 0.659 1.00 95.00 183 HIS A O 1
ATOM 1456 N N . VAL A 1 184 ? -1.279 8.760 2.360 1.00 95.69 184 VAL A N 1
ATOM 1457 C CA . VAL A 1 184 ? -2.706 8.560 2.158 1.00 95.69 184 VAL A CA 1
ATOM 1458 C C . VAL A 1 184 ? -3.436 9.371 3.204 1.00 95.69 184 VAL A C 1
ATOM 1460 O O . VAL A 1 184 ? -3.153 9.263 4.399 1.00 95.69 184 VAL A O 1
ATOM 1463 N N . ARG A 1 185 ? -4.369 10.203 2.742 1.00 94.50 185 ARG A N 1
ATOM 1464 C CA . ARG A 1 185 ? -5.179 11.021 3.638 1.00 94.50 185 ARG A CA 1
ATOM 1465 C C . ARG A 1 185 ? -5.952 10.133 4.597 1.00 94.50 185 ARG A C 1
ATOM 1467 O O . ARG A 1 185 ? -6.444 9.069 4.231 1.00 94.50 185 ARG A O 1
ATOM 1474 N N . GLU A 1 186 ? -6.064 10.628 5.815 1.00 94.94 186 GLU A N 1
ATOM 1475 C CA . GLU A 1 186 ? -6.865 9.995 6.837 1.00 94.94 186 GLU A CA 1
ATOM 1476 C C . GLU A 1 186 ? -8.355 10.041 6.472 1.00 94.94 186 GLU A C 1
ATOM 1478 O O . GLU A 1 186 ? -8.866 11.078 6.042 1.00 94.94 186 GLU A O 1
ATOM 1483 N N . ALA A 1 187 ? -9.052 8.926 6.673 1.00 95.88 187 ALA A N 1
ATOM 1484 C CA . ALA A 1 187 ? -10.498 8.811 6.531 1.00 95.88 187 ALA A CA 1
ATOM 1485 C C . ALA A 1 187 ? -11.113 8.268 7.827 1.00 95.88 187 ALA A C 1
ATOM 1487 O O . ALA A 1 187 ? -10.462 7.544 8.582 1.00 95.88 187 ALA A O 1
ATOM 1488 N N . GLU A 1 188 ? -12.354 8.651 8.113 1.00 95.38 188 GLU A N 1
ATOM 1489 C CA . GLU A 1 188 ? -13.072 8.213 9.310 1.00 95.38 188 GLU A CA 1
ATOM 1490 C C . GLU A 1 188 ? -13.873 6.942 9.023 1.00 95.38 188 GLU A C 1
ATOM 1492 O O . GLU A 1 188 ? -14.541 6.822 7.998 1.00 95.38 188 GLU A O 1
ATOM 1497 N N . PHE A 1 189 ? -13.797 5.994 9.951 1.00 94.31 189 PHE A N 1
ATOM 1498 C CA . PHE A 1 189 ? -14.416 4.681 9.886 1.00 94.31 189 PHE A CA 1
ATOM 1499 C C . PHE A 1 189 ? -15.203 4.441 11.165 1.00 94.31 189 PHE A C 1
ATOM 1501 O O . PHE A 1 189 ? -14.673 4.605 12.263 1.00 94.31 189 PHE A O 1
ATOM 1508 N N . ASP A 1 190 ? -16.442 3.981 11.042 1.00 92.19 190 ASP A N 1
ATOM 1509 C CA . ASP A 1 190 ? -17.235 3.508 12.172 1.00 92.19 190 ASP A CA 1
ATOM 1510 C C . ASP A 1 190 ? -17.245 1.977 12.198 1.00 92.19 190 ASP A C 1
ATOM 1512 O O . ASP A 1 190 ? -17.989 1.329 11.459 1.00 92.19 190 ASP A O 1
ATOM 1516 N N . LEU A 1 191 ? -16.398 1.382 13.043 1.00 89.69 191 LEU A N 1
ATOM 1517 C CA . LEU A 1 191 ? -16.290 -0.075 13.172 1.00 89.69 191 LEU A CA 1
ATOM 1518 C C . LEU A 1 191 ? -17.246 -0.661 14.221 1.00 89.69 191 LEU A C 1
ATOM 1520 O O . LEU A 1 191 ? -17.196 -1.870 14.470 1.00 89.69 191 LEU A O 1
ATOM 1524 N N . SER A 1 192 ? -18.083 0.171 14.851 1.00 81.94 192 SER A N 1
ATOM 1525 C CA . SER A 1 192 ? -19.058 -0.263 15.859 1.00 81.94 192 SER A CA 1
ATOM 1526 C C . SER A 1 192 ? -20.332 -0.838 15.230 1.00 81.94 192 SER A C 1
ATOM 1528 O O . SER A 1 192 ? -20.973 -1.719 15.804 1.00 81.94 192 SER A O 1
ATOM 1530 N N . VAL A 1 193 ? -20.673 -0.400 14.015 1.00 69.12 193 VAL A N 1
ATOM 1531 C CA . VAL A 1 193 ? -21.888 -0.815 13.309 1.00 69.12 193 VAL A CA 1
ATOM 1532 C C . VAL A 1 193 ? -21.600 -2.047 12.450 1.00 69.12 193 VAL A C 1
ATOM 1534 O O . VAL A 1 193 ? -21.150 -1.943 11.311 1.00 69.12 193 VAL A O 1
ATOM 1537 N N . GLN A 1 194 ? -21.882 -3.239 12.977 1.00 59.81 194 GLN A N 1
ATOM 1538 C CA . GLN A 1 194 ? -21.999 -4.450 12.158 1.00 59.81 194 GLN A CA 1
ATOM 1539 C C . GLN A 1 194 ? -23.472 -4.666 11.818 1.00 59.81 194 GLN A C 1
ATOM 1541 O O . GLN A 1 194 ? -24.304 -4.774 12.721 1.00 59.81 194 GLN A O 1
ATOM 1546 N N . ARG A 1 195 ? -23.825 -4.739 10.526 1.00 57.38 195 ARG A N 1
ATOM 1547 C CA . ARG A 1 195 ? -25.179 -5.178 10.167 1.00 57.38 195 ARG A CA 1
ATOM 1548 C C . ARG A 1 195 ? -25.334 -6.655 10.541 1.00 57.38 195 ARG A C 1
ATOM 1550 O O . ARG A 1 195 ? -24.496 -7.460 10.127 1.00 57.38 195 ARG A O 1
ATOM 1557 N N . PRO A 1 196 ? -26.410 -7.047 11.246 1.00 50.16 196 PRO A N 1
ATOM 1558 C CA . PRO A 1 196 ? -26.783 -8.450 11.312 1.00 50.16 196 PRO A CA 1
ATOM 1559 C C . PRO A 1 196 ? -27.037 -8.934 9.880 1.00 50.16 196 PRO A C 1
ATOM 1561 O O . PRO A 1 196 ? -27.749 -8.282 9.115 1.00 50.16 196 PRO A O 1
ATOM 1564 N N . GLY A 1 197 ? -26.404 -10.045 9.495 1.00 47.78 197 GLY A N 1
ATOM 1565 C CA . GLY A 1 197 ? -26.660 -10.667 8.200 1.00 47.78 197 GLY A CA 1
ATOM 1566 C C . GLY A 1 197 ? -28.156 -10.934 8.064 1.00 47.78 197 GLY A C 1
ATOM 1567 O O . GLY A 1 197 ? -28.758 -11.507 8.970 1.00 47.78 197 GLY A O 1
ATOM 1568 N N . THR A 1 198 ? -28.762 -10.470 6.974 1.00 42.28 198 THR A N 1
ATOM 1569 C CA . THR A 1 198 ? -30.187 -10.655 6.699 1.00 42.28 198 THR A CA 1
ATOM 1570 C C . THR A 1 198 ? -30.558 -12.140 6.856 1.00 42.28 198 THR A C 1
ATOM 1572 O O . THR A 1 198 ? -29.969 -12.965 6.158 1.00 42.28 198 THR A O 1
ATOM 1575 N N . PRO A 1 199 ? -31.531 -12.519 7.708 1.00 45.25 199 PRO A N 1
ATOM 1576 C CA . PRO A 1 199 ? -31.939 -13.920 7.899 1.00 45.25 199 PRO A CA 1
ATOM 1577 C C . PRO A 1 199 ? -32.661 -14.571 6.702 1.00 45.25 199 PRO A C 1
ATOM 1579 O O . PRO A 1 199 ? -33.282 -15.617 6.857 1.00 45.25 199 PRO A O 1
ATOM 1582 N N . ALA A 1 200 ? -32.638 -13.970 5.510 1.00 48.53 200 ALA A N 1
ATOM 1583 C CA . ALA A 1 200 ? -33.545 -14.339 4.423 1.00 48.53 200 ALA A CA 1
ATOM 1584 C C . ALA A 1 200 ? -33.089 -15.533 3.559 1.00 48.53 200 ALA A C 1
ATOM 1586 O O . ALA A 1 200 ? -33.852 -15.968 2.704 1.00 48.53 200 ALA A O 1
ATOM 1587 N N . GLU A 1 201 ? -31.898 -16.098 3.779 1.00 46.75 201 GLU A N 1
ATOM 1588 C CA . GLU A 1 201 ? -31.364 -17.192 2.941 1.00 46.75 201 GLU A CA 1
ATOM 1589 C C . GLU A 1 201 ? -31.124 -18.506 3.708 1.00 46.75 201 GLU A C 1
ATOM 1591 O O . GLU A 1 201 ? -30.413 -19.388 3.242 1.00 46.75 201 GLU A O 1
ATOM 1596 N N . ALA A 1 202 ? -31.728 -18.666 4.892 1.00 45.34 202 ALA A N 1
ATOM 1597 C CA . ALA A 1 202 ? -31.646 -19.907 5.677 1.00 45.34 202 ALA A CA 1
ATOM 1598 C C . ALA A 1 202 ? -32.968 -20.696 5.753 1.00 45.34 202 ALA A C 1
ATOM 1600 O O . ALA A 1 202 ? -33.033 -21.716 6.432 1.00 45.34 202 ALA A O 1
ATOM 1601 N N . ALA A 1 203 ? -34.024 -20.269 5.056 1.00 46.50 203 ALA A N 1
ATOM 1602 C CA . ALA A 1 203 ? -35.321 -20.945 5.090 1.00 46.50 203 ALA A CA 1
ATOM 1603 C C . ALA A 1 203 ? -35.860 -21.214 3.680 1.00 46.50 203 ALA A C 1
ATOM 1605 O O . ALA A 1 203 ? -36.834 -20.606 3.239 1.00 46.50 203 ALA A O 1
ATOM 1606 N N . LYS A 1 204 ? -35.248 -22.164 2.963 1.00 45.28 204 LYS A N 1
ATOM 1607 C CA . LYS A 1 204 ? -35.947 -22.852 1.872 1.00 45.28 204 LYS A CA 1
ATOM 1608 C C . LYS A 1 204 ? -35.666 -24.356 1.873 1.00 45.28 204 LYS A C 1
ATOM 1610 O O . LYS A 1 204 ? -34.828 -24.850 1.131 1.00 45.28 204 LYS A O 1
ATOM 1615 N N . GLY A 1 205 ? -36.476 -25.043 2.679 1.00 37.47 205 GLY A N 1
ATOM 1616 C CA . GLY A 1 205 ? -36.962 -26.410 2.459 1.00 37.47 205 GLY A CA 1
ATOM 1617 C C . GLY A 1 205 ? -36.466 -27.466 3.458 1.00 37.47 205 GLY A C 1
ATOM 1618 O O . GLY A 1 205 ? -35.360 -27.316 3.971 1.00 37.47 205 GLY A O 1
ATOM 1619 N N . PRO A 1 206 ? -37.210 -28.571 3.689 1.00 48.16 206 PRO A N 1
ATOM 1620 C CA . PRO A 1 206 ? -38.579 -28.896 3.257 1.00 48.16 206 PRO A CA 1
ATOM 1621 C C . PRO A 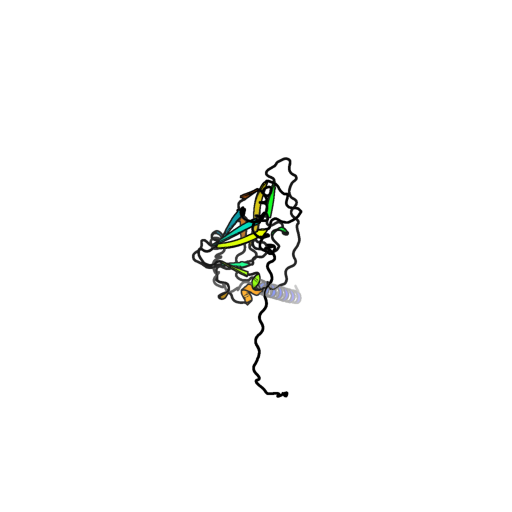1 206 ? -39.499 -29.282 4.442 1.00 48.16 206 PRO A C 1
ATOM 1623 O O . PRO A 1 206 ? -39.067 -29.905 5.405 1.00 48.16 206 PRO A O 1
ATOM 1626 N N . GLY A 1 207 ? -40.791 -28.953 4.381 1.00 36.31 207 GLY A N 1
ATOM 1627 C CA . GLY A 1 207 ? -41.718 -29.345 5.448 1.00 36.31 207 GLY A CA 1
ATOM 1628 C C . GLY A 1 207 ? -43.129 -28.820 5.246 1.00 36.31 207 GLY A C 1
ATOM 1629 O O . GLY A 1 207 ? -43.557 -27.911 5.946 1.00 36.31 207 GLY A O 1
ATOM 1630 N N . GLY A 1 208 ? -43.832 -29.366 4.257 1.00 36.62 208 GLY A N 1
ATOM 1631 C CA . GLY A 1 208 ? -45.277 -29.219 4.124 1.00 36.62 208 GLY A CA 1
ATOM 1632 C C . GLY A 1 208 ? -45.917 -30.594 4.229 1.00 36.62 208 GLY A C 1
ATOM 1633 O O . GLY A 1 208 ? -45.965 -31.318 3.239 1.00 36.62 208 GLY A O 1
ATOM 1634 N N . GLU A 1 209 ? -46.368 -30.958 5.429 1.00 40.91 209 GLU A N 1
ATOM 1635 C CA . GLU A 1 209 ? -47.321 -32.048 5.626 1.00 40.91 209 GLU A CA 1
ATOM 1636 C C . GLU A 1 209 ? -48.648 -31.694 4.948 1.00 40.91 209 GLU A C 1
ATOM 1638 O O . GLU A 1 209 ? -49.210 -30.617 5.146 1.00 40.91 209 GLU A O 1
ATOM 1643 N N . GLY A 1 210 ? -49.157 -32.632 4.155 1.00 35.97 210 GLY A N 1
ATOM 1644 C CA . GLY A 1 210 ? -50.411 -32.504 3.432 1.00 35.97 210 GLY A CA 1
ATOM 1645 C C . GLY A 1 210 ? -51.028 -33.867 3.154 1.00 35.97 210 GLY A C 1
ATOM 1646 O O . GLY A 1 210 ? -51.015 -34.321 2.024 1.00 35.97 210 GLY A O 1
ATOM 1647 N N . LYS A 1 211 ? -51.580 -34.466 4.214 1.00 37.50 211 LYS A N 1
ATOM 1648 C CA . LYS A 1 211 ? -52.863 -35.189 4.241 1.00 37.50 211 LYS A CA 1
ATOM 1649 C C . LYS A 1 211 ? -53.042 -36.449 3.364 1.00 37.50 211 LYS A C 1
ATOM 1651 O O . LYS A 1 211 ? -53.130 -36.413 2.145 1.00 37.50 211 LYS A O 1
ATOM 1656 N N . ILE A 1 212 ? -53.247 -37.545 4.091 1.00 42.16 212 ILE A N 1
ATOM 1657 C CA . ILE A 1 212 ? -53.776 -38.863 3.716 1.00 42.16 212 ILE A CA 1
ATOM 1658 C C . ILE A 1 212 ? -55.030 -38.764 2.829 1.00 42.16 212 ILE A C 1
ATOM 1660 O O . ILE A 1 212 ? -56.012 -38.161 3.266 1.00 42.16 212 ILE A O 1
ATOM 1664 N N . VAL A 1 213 ? -55.022 -39.449 1.675 1.00 39.72 213 VAL A N 1
ATOM 1665 C CA . VAL A 1 213 ? -56.177 -40.164 1.092 1.00 39.72 213 VAL A CA 1
ATOM 1666 C C . VAL A 1 213 ? -55.660 -41.376 0.297 1.00 39.72 213 VAL A C 1
ATOM 1668 O O . VAL A 1 213 ? -54.973 -41.217 -0.704 1.00 39.72 213 VAL A O 1
ATOM 1671 N N . ASP A 1 214 ? -56.024 -42.566 0.755 1.00 41.91 214 ASP A N 1
ATOM 1672 C CA . ASP A 1 214 ? -56.226 -43.811 -0.010 1.00 41.91 214 ASP A CA 1
ATOM 1673 C C . ASP A 1 214 ? -57.625 -44.293 0.464 1.00 41.91 214 ASP A C 1
ATOM 1675 O O . ASP A 1 214 ? -57.969 -43.945 1.607 1.00 41.91 214 ASP A O 1
ATOM 1679 N N . PRO A 1 215 ? -58.474 -45.025 -0.294 1.00 55.09 215 PRO A N 1
ATOM 1680 C CA . PRO A 1 215 ? -58.124 -46.064 -1.271 1.00 55.09 215 PRO A CA 1
ATOM 1681 C C . PRO A 1 215 ? -58.955 -46.051 -2.577 1.00 55.09 215 PRO A C 1
ATOM 1683 O O . PRO A 1 215 ? -60.033 -45.477 -2.607 1.00 55.09 215 PRO A O 1
ATOM 1686 N N . GLU A 1 216 ? -58.508 -46.731 -3.641 1.00 36.84 216 GLU A N 1
ATOM 1687 C CA . GLU A 1 216 ? -59.275 -47.828 -4.279 1.00 36.84 216 GLU A CA 1
ATOM 1688 C C . GLU A 1 216 ? -58.509 -48.496 -5.433 1.00 36.84 216 GLU A C 1
ATOM 1690 O O . GLU A 1 216 ? -57.842 -47.868 -6.251 1.00 36.84 216 GLU A O 1
ATOM 1695 N N . ALA A 1 217 ? -58.635 -49.818 -5.482 1.00 40.91 217 ALA A N 1
ATOM 1696 C CA . ALA A 1 217 ? -57.978 -50.726 -6.405 1.00 40.91 217 ALA A CA 1
ATOM 1697 C C . ALA A 1 217 ? -58.634 -50.765 -7.797 1.00 40.91 217 ALA A C 1
ATOM 1699 O O . ALA A 1 217 ? -59.859 -50.754 -7.895 1.00 40.91 217 ALA A O 1
ATOM 1700 N N . LYS A 1 218 ? -57.843 -51.024 -8.853 1.00 41.44 218 LYS A N 1
ATOM 1701 C CA . LYS A 1 218 ? -58.198 -52.050 -9.857 1.00 41.44 218 LYS A CA 1
ATOM 1702 C C . LYS A 1 218 ? -57.039 -52.464 -10.778 1.00 41.44 218 LYS A C 1
ATOM 1704 O O . LYS A 1 218 ? -56.548 -51.705 -11.601 1.00 41.44 218 LYS A O 1
ATOM 1709 N N . LYS A 1 219 ? -56.691 -53.736 -10.595 1.00 43.50 219 LYS A N 1
ATOM 1710 C CA . LYS A 1 219 ? -56.110 -54.755 -11.482 1.00 43.50 219 LYS A CA 1
ATOM 1711 C C . LYS A 1 219 ? -56.495 -54.649 -12.972 1.00 43.50 219 LYS A C 1
ATOM 1713 O O . LYS A 1 219 ? -57.694 -54.582 -13.219 1.00 43.50 219 LYS A O 1
ATOM 1718 N N . VAL A 1 220 ? -55.513 -54.788 -13.880 1.00 47.12 220 VAL A N 1
ATOM 1719 C CA . VAL A 1 220 ? -55.471 -55.592 -15.146 1.00 47.12 220 VAL A CA 1
ATOM 1720 C C . VAL A 1 220 ? -53.957 -55.729 -15.484 1.00 47.12 220 VAL A C 1
ATOM 1722 O O . VAL A 1 220 ? -53.276 -54.707 -15.469 1.00 47.12 220 VAL A O 1
ATOM 1725 N N . GLU A 1 221 ? -53.300 -56.905 -15.427 1.00 41.84 221 GLU A N 1
ATOM 1726 C CA . GLU A 1 221 ? -53.088 -57.892 -16.531 1.00 41.84 221 GLU A CA 1
ATOM 1727 C C . GLU A 1 221 ? -52.741 -57.205 -17.870 1.00 41.84 221 GLU A C 1
ATOM 1729 O O . GLU A 1 221 ? -53.339 -56.198 -18.2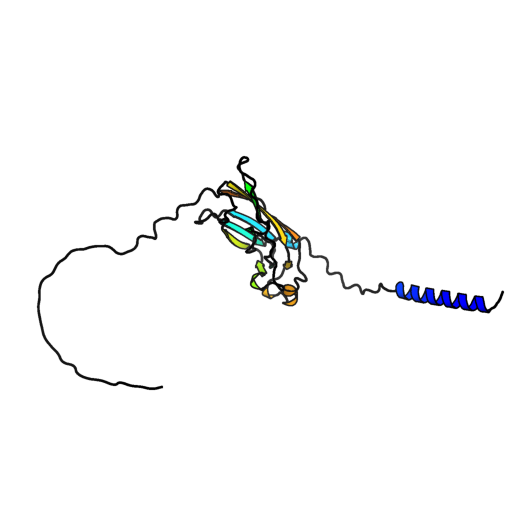17 1.00 41.84 221 GLU A O 1
ATOM 1734 N N . ASP A 1 222 ? -51.844 -57.616 -18.751 1.00 44.19 222 ASP A N 1
ATOM 1735 C CA . ASP A 1 222 ? -50.752 -58.577 -18.902 1.00 44.19 222 ASP A CA 1
ATOM 1736 C C . ASP A 1 222 ? -50.036 -58.049 -20.171 1.00 44.19 222 ASP A C 1
ATOM 1738 O O . ASP A 1 222 ? -50.699 -57.470 -21.029 1.00 44.19 222 ASP A O 1
ATOM 1742 N N . GLU A 1 223 ? -48.722 -58.212 -20.328 1.00 47.91 223 GLU A N 1
ATOM 1743 C CA . GLU A 1 223 ? -48.178 -58.807 -21.562 1.00 47.91 223 GLU A CA 1
ATOM 1744 C C . GLU A 1 223 ? -46.655 -58.956 -21.531 1.00 47.91 223 GLU A C 1
ATOM 1746 O O . GLU A 1 223 ? -45.887 -58.118 -21.054 1.00 47.91 223 GLU A O 1
ATOM 1751 N N . GLU A 1 224 ? -46.265 -60.114 -22.046 1.00 40.59 224 GLU A N 1
ATOM 1752 C CA . GLU A 1 224 ? -44.932 -60.660 -22.195 1.00 40.59 224 GLU A CA 1
ATOM 1753 C C . GLU A 1 224 ? -44.053 -59.874 -23.179 1.00 40.59 224 GLU A C 1
ATOM 1755 O O . GLU A 1 224 ? -44.518 -59.262 -24.135 1.00 40.59 224 GLU A O 1
ATOM 1760 N N . GLY A 1 225 ? -42.735 -60.011 -23.019 1.00 39.91 225 GLY A N 1
ATOM 1761 C CA . GLY A 1 225 ? -41.759 -59.540 -24.003 1.00 39.91 225 GLY A CA 1
ATOM 1762 C C . GLY A 1 225 ? -40.324 -59.605 -23.476 1.00 39.91 225 GLY A C 1
ATOM 1763 O O . GLY A 1 225 ? -39.724 -58.582 -23.189 1.00 39.91 225 GLY A O 1
ATOM 1764 N N . LYS A 1 226 ? -39.830 -60.783 -23.078 1.00 41.91 226 LYS A N 1
ATOM 1765 C CA . LYS A 1 226 ? -38.887 -61.611 -23.860 1.00 41.91 226 LYS A CA 1
ATOM 1766 C C . LYS A 1 226 ? -37.555 -60.930 -24.274 1.00 41.91 226 LYS A C 1
ATOM 1768 O O . LYS A 1 226 ? -37.551 -60.116 -25.181 1.00 41.91 226 LYS A O 1
ATOM 1773 N N . TYR A 1 227 ? -36.456 -61.493 -23.732 1.00 39.69 227 TYR A N 1
ATOM 1774 C CA . TYR A 1 227 ? -35.078 -61.649 -24.279 1.00 39.69 227 TYR A CA 1
ATOM 1775 C C . TYR A 1 227 ? -34.273 -60.374 -24.628 1.00 39.69 227 TYR A C 1
ATOM 1777 O O . TYR A 1 227 ? -34.789 -59.455 -25.234 1.00 39.69 227 TYR A O 1
ATOM 1785 N N . GLY A 1 228 ? -32.969 -60.236 -24.361 1.00 42.03 228 GLY A N 1
ATOM 1786 C CA . GLY A 1 228 ? -31.895 -61.104 -23.848 1.00 42.03 228 GLY A CA 1
ATOM 1787 C C . GLY A 1 228 ? -30.727 -60.198 -23.388 1.00 42.03 228 GLY A C 1
ATOM 1788 O O . GLY A 1 228 ? -30.659 -59.039 -23.774 1.00 42.03 228 GLY A O 1
ATOM 1789 N N . LYS A 1 229 ? -29.950 -60.551 -22.360 1.00 44.78 229 LYS A N 1
ATOM 1790 C CA . LYS A 1 229 ? -28.735 -61.397 -22.349 1.00 44.78 229 LYS A CA 1
ATOM 1791 C C . LYS A 1 229 ? -27.615 -60.970 -23.322 1.00 44.78 229 LYS A C 1
ATOM 1793 O O . LYS A 1 229 ? -27.788 -61.039 -24.532 1.00 44.78 229 LYS A O 1
ATOM 1798 N N . GLY A 1 230 ? -26.450 -60.673 -22.732 1.00 43.16 230 GLY A N 1
ATOM 1799 C CA . GLY A 1 230 ? -25.130 -60.458 -23.348 1.00 43.16 230 GLY A CA 1
ATOM 1800 C C . GLY A 1 230 ? -24.426 -59.298 -22.634 1.00 43.16 230 GLY A C 1
ATOM 1801 O O . GLY A 1 230 ? -24.624 -58.154 -23.011 1.00 43.16 230 GLY A O 1
ATOM 1802 N N . GLU A 1 231 ? -23.853 -59.443 -21.437 1.00 45.56 231 GLU A N 1
ATOM 1803 C CA . GLU A 1 231 ? -22.602 -60.145 -21.086 1.00 45.56 231 GLU A CA 1
ATOM 1804 C C . GLU A 1 231 ? -21.401 -59.874 -22.008 1.00 45.56 231 GLU A C 1
ATOM 1806 O O . GLU A 1 231 ? -21.339 -60.384 -23.122 1.00 45.56 231 GLU A O 1
ATOM 1811 N N . GLY A 1 232 ? -20.416 -59.176 -21.420 1.00 39.50 232 GLY A N 1
ATOM 1812 C CA . GLY A 1 232 ? -18.975 -59.278 -21.679 1.00 39.50 232 GLY A CA 1
ATOM 1813 C C . GLY A 1 232 ? -18.433 -58.472 -22.863 1.00 39.50 232 GLY A C 1
ATOM 1814 O O . GLY A 1 232 ? -19.135 -58.224 -23.828 1.00 39.50 232 GLY A O 1
ATOM 1815 N N . LEU A 1 233 ? -17.168 -58.067 -22.919 1.00 44.19 233 LEU A N 1
ATOM 1816 C CA . LEU A 1 233 ? -16.002 -58.046 -22.023 1.00 44.19 233 LEU A 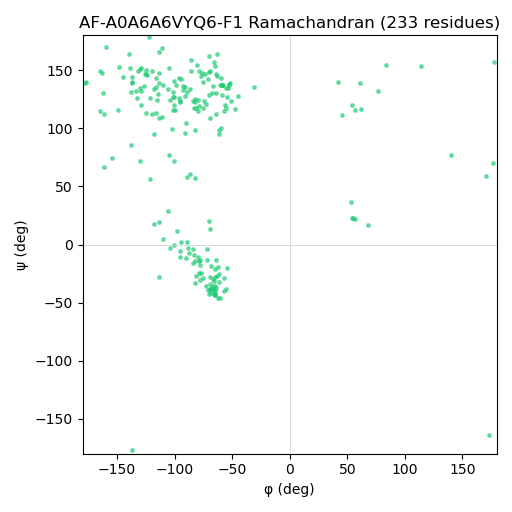CA 1
ATOM 1817 C C . LEU A 1 233 ? -14.868 -57.454 -22.905 1.00 44.19 233 LEU A C 1
ATOM 1819 O O . LEU A 1 233 ? -14.909 -57.662 -24.117 1.00 44.19 233 LEU A O 1
ATOM 1823 N N . LEU A 1 234 ? -13.821 -56.877 -22.296 1.00 42.59 234 LEU A N 1
ATOM 1824 C CA . LEU A 1 234 ? -12.508 -56.527 -22.894 1.00 42.59 234 LEU A CA 1
ATOM 1825 C C . LEU A 1 234 ? -12.544 -55.254 -23.771 1.00 42.59 234 LEU A C 1
ATOM 1827 O O . LEU A 1 234 ? -13.420 -55.103 -24.611 1.00 42.59 234 LEU A O 1
ATOM 1831 N N . ILE A 1 235 ? -11.642 -54.277 -23.641 1.00 49.31 235 ILE A N 1
ATOM 1832 C CA . ILE A 1 235 ? -10.211 -54.277 -23.282 1.00 49.31 235 ILE A CA 1
ATOM 1833 C C . ILE A 1 235 ? -9.911 -53.004 -22.478 1.00 49.31 235 ILE A C 1
ATOM 1835 O O . ILE A 1 235 ? -10.489 -51.952 -22.834 1.00 49.31 235 ILE A O 1
#

pLDDT: mean 78.99, std 21.06, range [35.97, 98.0]

Radius of gyration: 36.73 Å; Cα contacts (8 Å, |Δi|>4): 324; chains: 1; bounding box: 139×77×51 Å

Organism: NCBI:txid470096

Secondary structure (DSSP, 8-state):
--HHHHHHHHHHHHHHHHHHHHHHT-------------TTTGGGGEEEEEEEETTSSS-EEEEEEEE-SSS-EEEE-TTSTTSTTGGGBT-EEEEESSTTSPPP---B---PPPSSPPGGGEEEE-TT-EEEEEEE---TTS-SSEEEEEEEEE-S-EESS-GGGS-HHHHHHTTT-B--EEEEEEEEEE-S-PPPPPGGGS-------------------------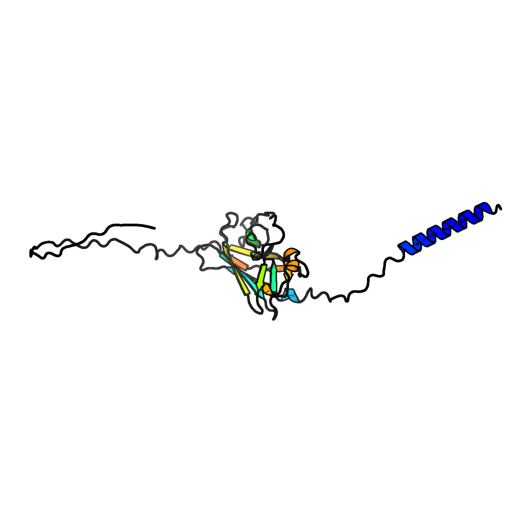--------

Mean predicted aligned error: 16.22 Å

Sequence (235 aa):
MQPRTALSLLLSITLIFTIYTLYSHSDAYSALPAESPRSFESLSSLSFTLEQVTTAKVPTMRVHLRNSSPHAFTILTWGTPLDATALSQQIFTFTPLDLAAPKVSVPNVQISRVQPPPRADFLEIPPHKEVVKDIPLTEKWIPRTKLRIGATGRWHAVWEKALKDMPRGDLDKLTNSMRDEFHVREAEFDLSVQRPGTPAEAAKGPGGEGKIVDPEAKKVEDEEGKYGKGEGLLI

Nearest PDB structures (foldseek):
  2x3a-assembly1_A-2  TM=6.604E-01  e=5.700E-04  Aeromonas salmonicida subsp. achromogenes
  2x3b-assembly1_A  TM=6.498E-01  e=7.184E-04  Aeromonas salmonicida subsp. achromogenes
  2x3c-assembly1_A-2  TM=7.107E-01  e=1.438E-03  Aeromonas salmonicida subsp. achromogenes
  3isy-assembly1_A  TM=4.494E-01  e=2.178E-02  Bacillus subtilis
  6fjy-assembly2_C  TM=4.229E-01  e=7.854E-01  Acinetobacter baumannii

Foldseek 3Di:
DDVVVVVVVVVVVVVVVVVVVVVVPPPPPPDDPPPPCPFPPQCVQWAKEWDWDPPDLFTKIKIKIWGAAQFKKKAQCPFHPNDPCVQQCQQKAKAAPPPPDDGQDGHNDDDDDDAPHDPVRMDMAHHRGMDMDMGGPPDPSRDQAKIWMWGKGKGPFMDRHGSVPDDPVCSRVVPPTHMDMHTYDIDIGRNNDRDDDPPPPPDDDDDDDDDDDDDDDDDDDDDDDDDDDDDDDDD

Solvent-accessible surface area (backbone atoms only — not comparable to full-atom values): 14834 Å² total; per-residue (Å²): 136,67,74,70,61,58,56,54,54,53,54,52,52,50,52,51,51,53,52,48,54,65,69,70,64,80,78,78,75,77,81,67,81,76,75,72,85,73,70,72,69,64,59,75,33,51,45,58,50,64,46,69,45,83,84,46,73,55,54,26,41,33,39,37,44,34,30,70,36,91,55,26,30,22,32,44,31,57,66,33,90,77,24,94,59,23,82,39,51,54,30,54,46,59,42,56,71,49,85,87,52,75,81,58,72,65,52,77,55,84,78,88,76,72,83,53,68,58,77,85,50,48,46,66,38,51,46,65,32,67,49,78,48,81,43,74,66,73,56,89,70,59,72,68,41,48,30,36,39,30,35,48,43,43,45,72,28,33,33,89,37,45,65,87,78,51,56,65,69,34,62,54,66,59,48,92,43,46,66,50,75,49,78,31,65,69,36,76,38,67,46,59,74,66,61,78,76,78,81,81,84,80,79,87,83,85,88,80,91,76,80,93,82,83,88,87,87,83,91,78,90,84,85,88,83,80,90,80,93,82,82,88,79,90,132